Protein AF-A0A4U6U198-F1 (afdb_monomer_lite)

Structure (mmCIF, N/CA/C/O backbone):
data_AF-A0A4U6U198-F1
#
_entry.id   AF-A0A4U6U198-F1
#
loop_
_atom_site.group_PDB
_atom_site.id
_atom_site.type_symbol
_atom_site.label_atom_id
_atom_site.label_alt_id
_atom_site.label_comp_id
_atom_site.label_asym_id
_atom_site.label_entity_id
_atom_site.label_seq_id
_atom_site.pdbx_PDB_ins_code
_atom_site.Cartn_x
_atom_site.Cartn_y
_atom_site.Cartn_z
_atom_site.occupancy
_atom_site.B_iso_or_equiv
_atom_site.auth_seq_id
_atom_site.auth_comp_id
_atom_site.auth_asym_id
_atom_site.auth_atom_id
_atom_site.pdbx_PDB_model_num
ATOM 1 N N . MET A 1 1 ? 104.646 8.528 -153.608 1.00 51.66 1 MET A N 1
ATOM 2 C CA . MET A 1 1 ? 104.753 7.917 -152.261 1.00 51.66 1 MET A CA 1
ATOM 3 C C . MET A 1 1 ? 104.538 8.968 -151.154 1.00 51.66 1 MET A C 1
ATOM 5 O O . MET A 1 1 ? 105.467 9.268 -150.425 1.00 51.66 1 MET A O 1
ATOM 9 N N . GLN A 1 2 ? 103.332 9.545 -151.021 1.00 53.06 2 GLN A N 1
ATOM 10 C CA . GLN A 1 2 ? 102.975 10.465 -149.909 1.00 53.06 2 GLN A CA 1
ATOM 11 C C . GLN A 1 2 ? 101.541 10.261 -149.358 1.00 53.06 2 GLN A C 1
ATOM 13 O O . GLN A 1 2 ? 101.191 10.842 -148.340 1.00 53.06 2 GLN A O 1
ATOM 18 N N . VAL A 1 3 ? 100.723 9.382 -149.956 1.00 56.81 3 VAL A N 1
ATOM 19 C CA . VAL A 1 3 ? 99.314 9.159 -149.553 1.00 56.81 3 VAL A CA 1
ATOM 20 C C . VAL A 1 3 ? 99.163 8.095 -148.447 1.00 56.81 3 VAL A C 1
ATOM 22 O O . VAL A 1 3 ? 98.185 8.101 -147.709 1.00 56.81 3 VAL A O 1
ATOM 25 N N . ALA A 1 4 ? 100.163 7.229 -148.241 1.00 57.31 4 ALA A N 1
ATOM 26 C CA . ALA A 1 4 ? 100.104 6.169 -147.225 1.00 57.31 4 ALA A CA 1
ATOM 27 C C . ALA A 1 4 ? 100.279 6.675 -145.775 1.00 57.31 4 ALA A C 1
ATOM 29 O O . ALA A 1 4 ? 99.734 6.079 -144.851 1.00 57.31 4 ALA A O 1
ATOM 30 N N . ALA A 1 5 ? 100.979 7.797 -145.564 1.00 56.84 5 ALA A N 1
ATOM 31 C CA . ALA A 1 5 ? 101.217 8.347 -144.225 1.00 56.84 5 ALA A CA 1
ATOM 32 C C . ALA A 1 5 ? 99.981 9.057 -143.633 1.00 56.84 5 ALA A C 1
ATOM 34 O O . ALA A 1 5 ? 99.776 9.030 -142.423 1.00 56.84 5 ALA A O 1
ATOM 35 N N . ALA A 1 6 ? 99.117 9.640 -144.473 1.00 58.25 6 ALA A N 1
ATOM 36 C CA . ALA A 1 6 ? 97.912 10.338 -144.019 1.00 58.25 6 ALA A CA 1
ATOM 37 C C . ALA A 1 6 ? 96.810 9.373 -143.534 1.00 58.25 6 ALA A C 1
ATOM 39 O O . ALA A 1 6 ? 96.114 9.664 -142.563 1.00 58.25 6 ALA A O 1
ATOM 40 N N . GLN A 1 7 ? 96.692 8.187 -144.144 1.00 59.25 7 GLN A N 1
ATOM 41 C CA . GLN A 1 7 ? 95.665 7.207 -143.769 1.00 59.25 7 GLN A CA 1
ATOM 42 C C . GLN A 1 7 ? 95.937 6.552 -142.404 1.00 59.25 7 GLN A C 1
ATOM 44 O O . GLN A 1 7 ? 95.007 6.201 -141.678 1.00 59.25 7 GLN A O 1
ATOM 49 N N . GLN A 1 8 ? 97.210 6.425 -142.022 1.00 62.81 8 GLN A N 1
ATOM 50 C CA . GLN A 1 8 ? 97.597 5.860 -140.729 1.00 62.81 8 GLN A CA 1
ATOM 51 C C . GLN A 1 8 ? 97.275 6.811 -139.564 1.00 62.81 8 GLN A C 1
ATOM 53 O O . GLN A 1 8 ? 96.875 6.348 -138.499 1.00 62.81 8 GLN A O 1
ATOM 58 N N . VAL A 1 9 ? 97.354 8.130 -139.783 1.00 65.56 9 VAL A N 1
ATOM 59 C CA . VAL A 1 9 ? 96.988 9.151 -138.783 1.00 65.56 9 VAL A CA 1
ATOM 60 C C . VAL A 1 9 ? 95.472 9.206 -138.561 1.00 65.56 9 VAL A C 1
ATOM 62 O O . VAL A 1 9 ? 95.031 9.335 -137.421 1.00 65.56 9 VAL A O 1
ATOM 65 N N . ILE A 1 10 ? 94.669 9.034 -139.617 1.00 64.12 10 ILE A N 1
ATOM 66 C CA . ILE A 1 10 ? 93.198 8.993 -139.513 1.00 64.12 10 ILE A CA 1
ATOM 67 C C . ILE A 1 10 ? 92.739 7.776 -138.696 1.00 64.12 10 ILE A C 1
ATOM 69 O O . ILE A 1 10 ? 91.896 7.912 -137.810 1.00 64.12 10 ILE A O 1
ATOM 73 N N . ASN A 1 11 ? 93.342 6.606 -138.924 1.00 69.12 11 ASN A N 1
ATOM 74 C CA . ASN A 1 11 ? 93.009 5.398 -138.163 1.00 69.12 11 ASN A CA 1
ATOM 75 C C . ASN A 1 11 ? 93.432 5.495 -136.684 1.00 69.12 11 ASN A C 1
ATOM 77 O O . ASN A 1 11 ? 92.751 4.948 -135.815 1.00 69.12 11 ASN A O 1
ATOM 81 N N . ASP A 1 12 ? 94.527 6.199 -136.376 1.00 72.00 12 ASP A N 1
ATOM 82 C CA . ASP A 1 12 ? 94.966 6.410 -134.989 1.00 72.00 12 ASP A CA 1
ATOM 83 C C . ASP A 1 12 ? 94.077 7.433 -134.256 1.00 72.00 12 ASP A C 1
ATOM 85 O O . ASP A 1 12 ? 93.757 7.248 -133.081 1.00 72.00 12 ASP A O 1
ATOM 89 N N . LEU A 1 13 ? 93.591 8.462 -134.961 1.00 69.62 13 LEU A N 1
ATOM 90 C CA . LEU A 1 13 ? 92.594 9.409 -134.446 1.00 69.62 13 LEU A CA 1
ATOM 91 C C . LEU A 1 13 ? 91.249 8.733 -134.163 1.00 69.62 13 LEU A C 1
ATOM 93 O O . LEU A 1 13 ? 90.700 8.937 -133.083 1.00 69.62 13 LEU A O 1
ATOM 97 N N . GLN A 1 14 ? 90.763 7.867 -135.058 1.00 71.75 14 GLN A N 1
ATOM 98 C CA . GLN A 1 14 ? 89.515 7.126 -134.831 1.00 71.75 14 GLN A CA 1
ATOM 99 C C . GLN A 1 14 ? 89.612 6.147 -133.654 1.00 71.75 14 GLN A C 1
ATOM 101 O O . GLN A 1 14 ? 88.662 6.029 -132.882 1.00 71.75 14 GLN A O 1
ATOM 106 N N . ARG A 1 15 ? 90.764 5.490 -133.449 1.00 72.25 15 ARG A N 1
ATOM 107 C CA . ARG A 1 15 ? 90.975 4.658 -132.249 1.00 72.25 15 ARG A CA 1
ATOM 108 C C . ARG A 1 15 ? 91.004 5.482 -130.967 1.00 72.25 15 ARG A C 1
ATOM 110 O O . ARG A 1 15 ? 90.455 5.041 -129.962 1.00 72.25 15 ARG A O 1
ATOM 117 N N . ARG A 1 16 ? 91.622 6.667 -130.986 1.00 72.44 16 ARG A N 1
ATOM 118 C CA . ARG A 1 16 ? 91.639 7.571 -129.823 1.00 72.44 16 ARG A CA 1
ATOM 119 C C . ARG A 1 16 ? 90.263 8.162 -129.537 1.00 72.44 16 ARG A C 1
ATOM 121 O O . ARG A 1 16 ? 89.919 8.318 -128.373 1.00 72.44 16 ARG A O 1
ATOM 128 N N . GLU A 1 17 ? 89.465 8.433 -130.564 1.00 72.38 17 GLU A N 1
ATOM 129 C CA . GLU A 1 17 ? 88.086 8.901 -130.419 1.00 72.38 17 GLU A CA 1
ATOM 130 C C . GLU A 1 17 ? 87.167 7.804 -129.860 1.00 72.38 17 GLU A C 1
ATOM 132 O O . GLU A 1 17 ? 86.409 8.068 -128.929 1.00 72.38 17 GLU A O 1
ATOM 137 N N . GLN A 1 18 ? 87.285 6.559 -130.338 1.00 73.56 18 GLN A N 1
ATOM 138 C CA . GLN A 1 18 ? 86.554 5.426 -129.756 1.00 73.56 18 GLN A CA 1
ATOM 139 C C . GLN A 1 18 ? 86.981 5.141 -128.311 1.00 73.56 18 GLN A C 1
ATOM 141 O O . GLN A 1 18 ? 86.116 4.959 -127.457 1.00 73.56 18 GLN A O 1
ATOM 146 N N . ALA A 1 19 ? 88.283 5.183 -128.006 1.00 75.56 19 ALA A N 1
ATOM 147 C CA . ALA A 1 19 ? 88.775 5.040 -126.635 1.00 75.56 19 ALA A CA 1
ATOM 148 C C . ALA A 1 19 ? 88.262 6.170 -125.721 1.00 75.56 19 ALA A C 1
ATOM 150 O O . ALA A 1 19 ? 87.814 5.907 -124.609 1.00 75.56 19 ALA A O 1
ATOM 151 N N . ALA A 1 20 ? 88.236 7.415 -126.210 1.00 74.25 20 ALA A N 1
ATOM 152 C CA . ALA A 1 20 ? 87.687 8.551 -125.472 1.00 74.25 20 ALA A CA 1
ATOM 153 C C . ALA A 1 20 ? 86.164 8.446 -125.268 1.00 74.25 20 ALA A C 1
ATOM 155 O O . ALA A 1 20 ? 85.665 8.814 -124.205 1.00 74.25 20 ALA A O 1
ATOM 156 N N . GLN A 1 21 ? 85.415 7.918 -126.242 1.00 72.31 21 GLN A N 1
ATOM 157 C CA . GLN A 1 21 ? 83.973 7.684 -126.105 1.00 72.31 21 GLN A CA 1
ATOM 158 C C . GLN A 1 21 ? 83.654 6.535 -125.140 1.00 72.31 21 GLN A C 1
ATOM 160 O O . GLN A 1 21 ? 82.693 6.630 -124.373 1.00 72.31 21 GLN A O 1
ATOM 165 N N . GLU A 1 22 ? 84.444 5.462 -125.135 1.00 73.81 22 GLU A N 1
ATOM 166 C CA . GLU A 1 22 ? 84.287 4.376 -124.163 1.00 73.81 22 GLU A CA 1
ATOM 167 C C . GLU A 1 22 ? 84.663 4.819 -122.748 1.00 73.81 22 GLU A C 1
ATOM 169 O O . GLU A 1 22 ? 83.932 4.499 -121.808 1.00 73.81 22 GLU A O 1
ATOM 174 N N . ASP A 1 23 ? 85.718 5.621 -122.588 1.00 73.44 23 ASP A N 1
ATOM 175 C CA . ASP A 1 23 ? 86.075 6.219 -121.301 1.00 73.44 23 ASP A CA 1
ATOM 176 C C . ASP A 1 23 ? 85.028 7.232 -120.828 1.00 73.44 23 ASP A C 1
ATOM 178 O O . ASP A 1 23 ? 84.705 7.250 -119.639 1.00 73.44 23 ASP A O 1
ATOM 182 N N . ALA A 1 24 ? 84.410 7.997 -121.735 1.00 74.69 24 ALA A N 1
ATOM 183 C CA . ALA A 1 24 ? 83.278 8.863 -121.410 1.00 74.69 24 ALA A CA 1
ATOM 184 C C . ALA A 1 24 ? 82.059 8.053 -120.938 1.00 74.69 24 ALA A C 1
ATOM 186 O O . ALA A 1 24 ? 81.484 8.375 -119.900 1.00 74.69 24 ALA A O 1
ATOM 187 N N . ARG A 1 25 ? 81.715 6.943 -121.609 1.00 75.62 25 ARG A N 1
ATOM 188 C CA . ARG A 1 25 ? 80.631 6.041 -121.167 1.00 75.62 25 ARG A CA 1
ATOM 189 C C . ARG A 1 25 ? 80.954 5.347 -119.842 1.00 75.62 25 ARG A C 1
ATOM 191 O O . ARG A 1 25 ? 80.072 5.188 -118.999 1.00 75.62 25 ARG A O 1
ATOM 198 N N . ARG A 1 26 ? 82.216 4.962 -119.613 1.00 75.06 26 ARG A N 1
ATOM 199 C CA . ARG A 1 26 ? 82.678 4.407 -118.327 1.00 75.06 26 ARG A CA 1
ATOM 200 C C . ARG A 1 26 ? 82.634 5.446 -117.213 1.00 75.06 26 ARG A C 1
ATOM 202 O O . ARG A 1 26 ? 82.254 5.105 -116.093 1.00 75.06 26 ARG A O 1
ATOM 209 N N . ALA A 1 27 ? 83.022 6.685 -117.498 1.00 72.69 27 ALA A N 1
ATOM 210 C CA . ALA A 1 27 ? 82.955 7.795 -116.558 1.00 72.69 27 ALA A CA 1
ATOM 211 C C . ALA A 1 27 ? 81.500 8.162 -116.239 1.00 72.69 27 ALA A C 1
ATOM 213 O O . ALA A 1 27 ? 81.173 8.361 -115.074 1.00 72.69 27 ALA A O 1
ATOM 214 N N . GLU A 1 28 ? 80.608 8.149 -117.228 1.00 70.75 28 GLU A N 1
ATOM 215 C CA . GLU A 1 28 ? 79.178 8.403 -117.051 1.00 70.75 28 GLU A CA 1
ATOM 216 C C . GLU A 1 28 ? 78.490 7.289 -116.249 1.00 70.75 28 GLU A C 1
ATOM 218 O O . GLU A 1 28 ? 77.745 7.577 -115.315 1.00 70.75 28 GLU A O 1
ATOM 223 N N . ALA A 1 29 ? 78.804 6.015 -116.509 1.00 74.81 29 ALA A N 1
ATOM 224 C CA . ALA A 1 29 ? 78.309 4.898 -115.702 1.00 74.81 29 ALA A CA 1
ATOM 225 C C . ALA A 1 29 ? 78.811 4.973 -114.248 1.00 74.81 29 ALA A C 1
ATOM 227 O O . ALA A 1 29 ? 78.041 4.753 -113.311 1.00 74.81 29 ALA A O 1
ATOM 228 N N . LYS A 1 30 ? 80.082 5.349 -114.036 1.00 72.06 30 LYS A N 1
ATOM 229 C CA . LYS A 1 30 ? 80.629 5.598 -112.692 1.00 72.06 30 LYS A CA 1
ATOM 230 C C . LYS A 1 30 ? 79.948 6.788 -112.019 1.00 72.06 30 LYS A C 1
ATOM 232 O O . LYS A 1 30 ? 79.613 6.683 -110.844 1.00 72.06 30 LYS A O 1
ATOM 237 N N . LEU A 1 31 ? 79.683 7.875 -112.743 1.00 70.44 31 LEU A N 1
ATOM 238 C CA . LEU A 1 31 ? 78.951 9.033 -112.226 1.00 70.44 31 LEU A CA 1
ATOM 239 C C . LEU A 1 31 ? 77.492 8.696 -111.913 1.00 70.44 31 LEU A C 1
ATOM 241 O O . LEU A 1 31 ? 76.991 9.157 -110.896 1.00 70.44 31 LEU A O 1
ATOM 245 N N . GLN A 1 32 ? 76.823 7.844 -112.691 1.00 71.50 32 GLN A N 1
ATOM 246 C CA . GLN A 1 32 ? 75.476 7.370 -112.360 1.00 71.50 32 GLN A CA 1
ATOM 247 C C . GLN A 1 32 ? 75.465 6.484 -111.109 1.00 71.50 32 GLN A C 1
ATOM 249 O O . GLN A 1 32 ? 74.558 6.610 -110.289 1.00 71.50 32 GLN A O 1
ATOM 254 N N . VAL A 1 33 ? 76.468 5.624 -110.912 1.00 74.12 33 VAL A N 1
ATOM 255 C CA . VAL A 1 33 ? 76.612 4.835 -109.674 1.00 74.12 33 VAL A CA 1
ATOM 256 C C . VAL A 1 33 ? 76.914 5.748 -108.479 1.00 74.12 33 VAL A C 1
ATOM 258 O O . VAL A 1 33 ? 76.274 5.626 -107.433 1.00 74.12 33 VAL A O 1
ATOM 261 N N . VAL A 1 34 ? 77.817 6.719 -108.647 1.00 72.50 34 VAL A N 1
ATOM 262 C CA . VAL A 1 34 ? 78.156 7.719 -107.621 1.00 72.50 34 VAL A CA 1
ATOM 263 C C . VAL A 1 34 ? 76.990 8.670 -107.342 1.00 72.50 34 VAL A C 1
ATOM 265 O O . VAL A 1 34 ? 76.862 9.113 -106.212 1.00 72.50 34 VAL A O 1
ATOM 268 N N . ALA A 1 35 ? 76.104 8.942 -108.304 1.00 70.75 35 ALA A N 1
ATOM 269 C CA . ALA A 1 35 ? 74.910 9.773 -108.124 1.00 70.75 35 ALA A CA 1
ATOM 270 C C . ALA A 1 35 ? 73.713 9.007 -107.531 1.00 70.75 35 ALA A C 1
ATOM 272 O O . ALA A 1 35 ? 72.862 9.612 -106.878 1.00 70.75 35 ALA A O 1
ATOM 273 N N . LYS A 1 36 ? 73.635 7.683 -107.722 1.00 71.88 36 LYS A N 1
ATOM 274 C CA . LYS A 1 36 ? 72.608 6.829 -107.097 1.00 71.88 36 LYS A CA 1
ATOM 275 C C . LYS A 1 36 ? 72.887 6.562 -105.617 1.00 71.88 36 LYS A C 1
ATOM 277 O O . LYS A 1 36 ? 71.943 6.508 -104.837 1.00 71.88 36 LYS A O 1
ATOM 282 N N . ARG A 1 37 ? 74.159 6.477 -105.220 1.00 70.56 37 ARG A N 1
ATOM 283 C CA . ARG A 1 37 ? 74.570 6.277 -103.821 1.00 70.56 37 ARG A CA 1
ATOM 284 C C . ARG A 1 37 ? 74.032 7.345 -102.845 1.00 70.56 37 ARG A C 1
ATOM 286 O O . ARG A 1 37 ? 73.321 6.959 -101.931 1.00 70.56 37 ARG A O 1
ATOM 293 N N . PRO A 1 38 ? 74.198 8.665 -103.070 1.00 75.25 38 PRO A N 1
ATOM 294 C CA . PRO A 1 38 ? 73.658 9.689 -102.177 1.00 75.25 38 PRO A CA 1
ATOM 295 C C . PRO A 1 38 ? 72.126 9.777 -102.204 1.00 75.25 38 PRO A C 1
ATOM 297 O O . PRO A 1 38 ? 71.546 10.333 -101.277 1.00 75.25 38 PRO A O 1
ATOM 300 N N . ARG A 1 39 ? 71.453 9.255 -103.244 1.00 72.94 39 ARG A N 1
ATOM 301 C CA . ARG A 1 39 ? 69.985 9.123 -103.246 1.00 72.94 39 ARG A CA 1
ATOM 302 C C . ARG A 1 39 ? 69.534 7.978 -102.340 1.00 72.94 39 ARG A C 1
ATOM 304 O O . ARG A 1 39 ? 68.679 8.217 -101.500 1.00 72.94 39 ARG A O 1
ATOM 311 N N . SER A 1 40 ? 70.163 6.807 -102.456 1.00 77.62 40 SER A N 1
ATOM 312 C CA . SER A 1 40 ? 69.914 5.661 -101.567 1.00 77.62 40 SER A CA 1
ATOM 313 C C . SER A 1 40 ? 70.231 6.008 -100.113 1.00 77.62 40 SER A C 1
ATOM 315 O O . SER A 1 40 ? 69.391 5.815 -99.245 1.00 77.62 40 SER A O 1
ATOM 317 N N . ASP A 1 41 ? 71.389 6.626 -99.855 1.00 80.12 41 ASP A N 1
ATOM 318 C CA . ASP A 1 41 ? 71.782 7.043 -98.505 1.00 80.12 41 ASP A CA 1
ATOM 319 C C . ASP A 1 41 ? 70.779 8.069 -97.940 1.00 80.12 41 ASP A C 1
ATOM 321 O O . ASP A 1 41 ? 70.396 7.994 -96.778 1.00 80.12 41 ASP A O 1
ATOM 325 N N . ARG A 1 42 ? 70.291 9.019 -98.757 1.00 81.94 42 ARG A N 1
ATOM 326 C CA . ARG A 1 42 ? 69.273 9.999 -98.336 1.00 81.94 42 ARG A CA 1
ATOM 327 C C . ARG A 1 42 ? 67.927 9.349 -98.018 1.00 81.94 42 ARG A C 1
ATOM 329 O O . ARG A 1 42 ? 67.294 9.775 -97.056 1.00 81.94 42 ARG A O 1
ATOM 336 N N . GLU A 1 43 ? 67.493 8.368 -98.803 1.00 82.88 43 GLU A N 1
ATOM 337 C CA . GLU A 1 43 ? 66.272 7.595 -98.542 1.00 82.88 43 GLU A CA 1
ATOM 338 C C . GLU A 1 43 ? 66.415 6.751 -97.267 1.00 82.88 43 GLU A C 1
ATOM 340 O O . GLU A 1 43 ? 65.510 6.753 -96.436 1.00 82.88 43 GLU A O 1
ATOM 345 N N . GLU A 1 44 ? 67.574 6.128 -97.038 1.00 81.88 44 GLU A N 1
ATOM 346 C CA . GLU A 1 44 ? 67.878 5.402 -95.797 1.00 81.88 44 GLU A CA 1
ATOM 347 C C . GLU A 1 44 ? 67.915 6.333 -94.576 1.00 81.88 44 GLU A C 1
ATOM 349 O O . GLU A 1 44 ? 67.327 6.013 -93.542 1.00 81.88 44 GLU A O 1
ATOM 354 N N . PHE A 1 45 ? 68.529 7.517 -94.686 1.00 82.19 45 PHE A N 1
ATOM 355 C CA . PHE A 1 45 ? 68.510 8.526 -93.622 1.00 82.19 45 PHE A CA 1
ATOM 356 C C . PHE A 1 45 ? 67.104 9.080 -93.371 1.00 82.19 45 PHE A C 1
ATOM 358 O O . PHE A 1 45 ? 66.760 9.347 -92.220 1.00 82.19 45 PHE A O 1
ATOM 365 N N . GLN A 1 46 ? 66.284 9.252 -94.412 1.00 84.62 46 GLN A N 1
ATOM 366 C CA . GLN A 1 46 ? 64.888 9.672 -94.267 1.00 84.62 46 GLN A CA 1
ATOM 367 C C . GLN A 1 46 ? 64.050 8.587 -93.591 1.00 84.62 46 GLN A C 1
ATOM 369 O O . GLN A 1 46 ? 63.377 8.892 -92.611 1.00 84.62 46 GLN A O 1
ATOM 374 N N . ALA A 1 47 ? 64.167 7.328 -94.015 1.00 84.75 47 ALA A N 1
ATOM 375 C CA . ALA A 1 47 ? 63.501 6.199 -93.371 1.00 84.75 47 ALA A CA 1
ATOM 376 C C . ALA A 1 47 ? 63.954 6.026 -91.909 1.00 84.75 47 ALA A C 1
ATOM 378 O O . ALA A 1 47 ? 63.132 5.793 -91.023 1.00 84.75 47 ALA A O 1
ATOM 379 N N . ALA A 1 48 ? 65.248 6.206 -91.622 1.00 85.50 48 ALA A N 1
ATOM 380 C CA . ALA A 1 48 ? 65.777 6.182 -90.260 1.00 85.50 48 ALA A CA 1
ATOM 381 C C . ALA A 1 48 ? 65.266 7.362 -89.414 1.00 85.50 48 ALA A C 1
ATOM 383 O O . ALA A 1 48 ? 64.949 7.178 -88.240 1.00 85.50 48 ALA A O 1
ATOM 384 N N . ALA A 1 49 ? 65.146 8.560 -89.993 1.00 85.94 49 ALA A N 1
ATOM 385 C CA . ALA A 1 49 ? 64.610 9.735 -89.309 1.00 85.94 49 ALA A CA 1
ATOM 386 C C . ALA A 1 49 ? 63.097 9.628 -89.056 1.00 85.94 49 ALA A C 1
ATOM 388 O O . ALA A 1 49 ? 62.630 10.023 -87.989 1.00 85.94 49 ALA A O 1
ATOM 389 N N . GLU A 1 50 ? 62.330 9.081 -90.001 1.00 88.25 50 GLU A N 1
ATOM 390 C CA . GLU A 1 50 ? 60.899 8.799 -89.838 1.00 88.25 50 GLU A CA 1
ATOM 391 C C . GLU A 1 50 ? 60.664 7.716 -88.786 1.00 88.25 50 GLU A C 1
ATOM 393 O O . GLU A 1 50 ? 59.826 7.900 -87.904 1.00 88.25 50 GLU A O 1
ATOM 398 N N . LYS A 1 51 ? 61.471 6.648 -88.794 1.00 90.69 51 LYS A N 1
ATOM 399 C CA . LYS A 1 51 ? 61.451 5.632 -87.739 1.00 90.69 51 LYS A CA 1
ATOM 400 C C . LYS A 1 51 ? 61.778 6.234 -86.374 1.00 90.69 51 LYS A C 1
ATOM 402 O O . LYS A 1 51 ? 61.046 5.997 -85.425 1.00 90.69 51 LYS A O 1
ATOM 407 N N . ALA A 1 52 ? 62.814 7.068 -86.276 1.00 90.31 52 ALA A N 1
ATOM 408 C CA . ALA A 1 52 ? 63.157 7.734 -85.022 1.00 90.31 52 ALA A CA 1
ATOM 409 C C . ALA A 1 52 ? 62.025 8.647 -84.520 1.00 90.31 52 ALA A C 1
ATOM 411 O O . ALA A 1 52 ? 61.779 8.702 -83.318 1.00 90.31 52 ALA A O 1
ATOM 412 N N . ARG A 1 53 ? 61.305 9.335 -85.419 1.00 90.38 53 ARG A N 1
ATOM 413 C CA . ARG A 1 53 ? 60.117 10.124 -85.053 1.00 90.38 53 ARG A CA 1
ATOM 414 C C . ARG A 1 53 ? 58.995 9.235 -84.525 1.00 90.38 53 ARG A C 1
ATOM 416 O O . ARG A 1 53 ? 58.478 9.516 -83.447 1.00 90.38 53 ARG A O 1
ATOM 423 N N . HIS A 1 54 ? 58.685 8.147 -85.223 1.00 92.50 54 HIS A N 1
ATOM 424 C CA . HIS A 1 54 ? 57.687 7.180 -84.772 1.00 92.50 54 HIS A CA 1
ATOM 425 C C . HIS A 1 54 ? 58.057 6.586 -83.404 1.00 92.50 54 HIS A C 1
ATOM 427 O O . HIS A 1 54 ? 57.240 6.600 -82.490 1.00 92.50 54 HIS A O 1
ATOM 433 N N . ASP A 1 55 ? 59.314 6.176 -83.216 1.00 93.50 55 ASP A N 1
ATOM 434 C CA . ASP A 1 55 ? 59.821 5.660 -81.941 1.00 93.50 55 ASP A CA 1
ATOM 435 C C . ASP A 1 55 ? 59.704 6.722 -80.825 1.00 93.50 55 ASP A C 1
ATOM 437 O O . ASP A 1 55 ? 59.326 6.406 -79.697 1.00 93.50 55 ASP A O 1
ATOM 441 N N . THR A 1 56 ? 59.968 8.006 -81.114 1.00 94.12 56 THR A N 1
ATOM 442 C CA . THR A 1 56 ? 59.781 9.087 -80.124 1.00 94.12 56 THR A CA 1
ATOM 443 C C . THR A 1 56 ? 58.314 9.335 -79.772 1.00 94.12 56 THR A C 1
ATOM 445 O O . THR A 1 56 ? 58.006 9.601 -78.607 1.00 94.12 56 THR A O 1
ATOM 448 N N . GLU A 1 57 ? 57.402 9.221 -80.739 1.00 94.50 57 GLU A N 1
ATOM 449 C CA . GLU A 1 57 ? 55.957 9.341 -80.519 1.00 94.50 57 GLU A CA 1
ATOM 450 C C . GLU A 1 57 ? 55.416 8.149 -79.719 1.00 94.50 57 GLU A C 1
ATOM 452 O O . GLU A 1 57 ? 54.655 8.340 -78.766 1.00 94.50 57 GLU A O 1
ATOM 457 N N . GLU A 1 58 ? 55.866 6.929 -80.024 1.00 93.69 58 GLU A N 1
ATOM 458 C CA . GLU A 1 58 ? 55.540 5.731 -79.248 1.00 93.69 58 GLU A CA 1
ATOM 459 C C . GLU A 1 58 ? 56.060 5.827 -77.814 1.00 93.69 58 GLU A C 1
ATOM 461 O O . GLU A 1 58 ? 55.320 5.526 -76.877 1.00 93.69 58 GLU A O 1
ATOM 466 N N . LEU A 1 59 ? 57.286 6.317 -77.604 1.00 94.69 59 LEU A N 1
ATOM 467 C CA . LEU A 1 59 ? 57.825 6.549 -76.261 1.00 94.69 59 LEU A CA 1
ATOM 468 C C . LEU A 1 59 ? 57.018 7.599 -75.491 1.00 94.69 59 LEU A C 1
ATOM 470 O O . LEU A 1 59 ? 56.756 7.413 -74.300 1.00 94.69 59 LEU A O 1
ATOM 474 N N . ALA A 1 60 ? 56.591 8.682 -76.145 1.00 94.50 60 ALA A N 1
ATOM 475 C CA . ALA A 1 60 ? 55.727 9.683 -75.524 1.00 94.50 60 ALA A CA 1
ATOM 476 C C . ALA A 1 60 ? 54.358 9.091 -75.144 1.00 94.50 60 ALA A C 1
ATOM 478 O O . ALA A 1 60 ? 53.866 9.339 -74.037 1.00 94.50 60 ALA A O 1
ATOM 479 N N . ARG A 1 61 ? 53.774 8.255 -76.015 1.00 95.75 61 ARG A N 1
ATOM 480 C CA . ARG A 1 61 ? 52.512 7.549 -75.754 1.00 95.75 61 ARG A CA 1
ATOM 481 C C . ARG A 1 61 ? 52.643 6.568 -74.590 1.00 95.75 61 ARG A C 1
ATOM 483 O O . ARG A 1 61 ? 51.857 6.643 -73.647 1.00 95.75 61 ARG A O 1
ATOM 490 N N . LEU A 1 62 ? 53.668 5.713 -74.609 1.00 95.62 62 LEU A N 1
ATOM 491 C CA . LEU A 1 62 ? 53.962 4.750 -73.543 1.00 95.62 62 LEU A CA 1
ATOM 492 C C . LEU A 1 62 ? 54.230 5.446 -72.207 1.00 95.62 62 LEU A C 1
ATOM 494 O O . LEU A 1 62 ? 53.775 4.975 -71.166 1.00 95.62 62 LEU A O 1
ATOM 498 N N . LYS A 1 63 ? 54.917 6.594 -72.215 1.00 96.44 63 LYS A N 1
ATOM 499 C CA . LYS A 1 63 ? 55.123 7.402 -71.008 1.00 96.44 63 LYS A CA 1
ATOM 500 C C . LYS A 1 63 ? 53.798 7.929 -70.449 1.00 96.44 63 LYS A C 1
ATOM 502 O O . LYS A 1 63 ? 53.573 7.830 -69.244 1.00 96.44 63 LYS A O 1
ATOM 507 N N . GLY A 1 64 ? 52.905 8.426 -71.308 1.00 96.75 64 GLY A N 1
ATOM 508 C CA . GLY A 1 64 ? 51.560 8.851 -70.906 1.00 96.75 64 GLY A CA 1
ATOM 509 C C . GLY A 1 64 ? 50.716 7.704 -70.333 1.00 96.75 64 GLY A C 1
ATOM 510 O O . GLY A 1 64 ? 50.083 7.862 -69.287 1.00 96.75 64 GLY A O 1
ATOM 511 N N . GLU A 1 65 ? 50.753 6.528 -70.968 1.00 96.94 65 GLU A N 1
ATOM 512 C CA . GLU A 1 65 ? 50.098 5.307 -70.478 1.00 96.94 65 GLU A CA 1
ATOM 513 C C . GLU A 1 65 ? 50.670 4.867 -69.119 1.00 96.94 65 GLU A C 1
ATOM 515 O O . GLU A 1 65 ? 49.908 4.572 -68.195 1.00 96.94 65 GLU A O 1
ATOM 520 N N . HIS A 1 66 ? 51.996 4.899 -68.951 1.00 96.75 66 HIS A N 1
ATOM 521 C CA . HIS A 1 66 ? 52.662 4.586 -67.686 1.00 96.75 66 HIS A CA 1
ATOM 522 C C . HIS A 1 66 ? 52.243 5.548 -66.564 1.00 96.75 66 HIS A C 1
ATOM 524 O O . HIS A 1 66 ? 51.899 5.104 -65.467 1.00 96.75 66 HIS A O 1
ATOM 530 N N . GLU A 1 67 ? 52.202 6.859 -66.822 1.00 97.56 67 GLU A N 1
ATOM 531 C CA . GLU A 1 67 ? 51.726 7.852 -65.848 1.00 97.56 67 GLU A CA 1
ATOM 532 C C . GLU A 1 67 ? 50.244 7.641 -65.480 1.00 97.56 67 GLU A C 1
ATOM 534 O O . GLU A 1 67 ? 49.862 7.753 -64.307 1.00 97.56 67 GLU A O 1
ATOM 539 N N . ALA A 1 68 ? 49.392 7.295 -66.451 1.00 96.94 68 ALA A N 1
ATOM 540 C CA . ALA A 1 68 ? 47.980 6.987 -66.212 1.00 96.94 68 ALA A CA 1
ATOM 541 C C . ALA A 1 68 ? 47.793 5.701 -65.383 1.00 96.94 68 ALA A C 1
ATOM 543 O O . ALA A 1 68 ? 46.967 5.659 -64.456 1.00 96.94 68 ALA A O 1
ATOM 544 N N . LEU A 1 69 ? 48.586 4.665 -65.669 1.00 97.50 69 LEU A N 1
ATOM 545 C CA . LEU A 1 69 ? 48.628 3.431 -64.888 1.00 97.50 69 LEU A CA 1
ATOM 546 C C . LEU A 1 69 ? 49.119 3.700 -63.465 1.00 97.50 69 LEU A C 1
ATOM 548 O O . LEU A 1 69 ? 48.479 3.245 -62.516 1.00 97.50 69 LEU A O 1
ATOM 552 N N . GLN A 1 70 ? 50.169 4.505 -63.290 1.00 97.31 70 GLN A N 1
ATOM 553 C CA . GLN A 1 70 ? 50.682 4.882 -61.973 1.00 97.31 70 GLN A CA 1
ATOM 554 C C . GLN A 1 70 ? 49.607 5.583 -61.129 1.00 97.31 70 GLN A C 1
ATOM 556 O O . GLN A 1 70 ? 49.349 5.170 -59.995 1.00 97.31 70 GLN A O 1
ATOM 561 N N . LYS A 1 71 ? 48.893 6.565 -61.698 1.00 98.00 71 LYS A N 1
ATOM 562 C CA . LYS A 1 71 ? 47.760 7.232 -61.023 1.00 98.00 71 LYS A CA 1
ATOM 563 C C . LYS A 1 71 ? 46.660 6.241 -60.635 1.00 98.00 71 LYS A C 1
ATOM 565 O O . LYS A 1 71 ? 46.079 6.333 -59.549 1.00 98.00 71 LYS A O 1
ATOM 570 N N . THR A 1 72 ? 46.374 5.269 -61.499 1.00 97.44 72 THR A N 1
ATOM 571 C CA . THR A 1 72 ? 45.373 4.232 -61.223 1.00 97.44 72 THR A CA 1
ATOM 572 C C . THR A 1 72 ? 45.813 3.304 -60.092 1.00 97.44 72 THR A C 1
ATOM 574 O O . THR A 1 72 ? 45.016 3.034 -59.191 1.00 97.44 72 THR A O 1
ATOM 577 N N . VAL A 1 73 ? 47.076 2.874 -60.081 1.00 97.69 73 VAL A N 1
ATOM 578 C CA . VAL A 1 73 ? 47.660 2.050 -59.014 1.00 97.69 73 VAL A CA 1
ATOM 579 C C . VAL A 1 73 ? 47.640 2.792 -57.678 1.00 97.69 73 VAL A C 1
ATOM 581 O O . VAL A 1 73 ? 47.224 2.218 -56.672 1.00 97.69 73 VAL A O 1
ATOM 584 N N . GLU A 1 74 ? 48.007 4.074 -57.645 1.00 97.75 74 GLU A N 1
ATOM 585 C CA . GLU A 1 74 ? 47.938 4.890 -56.426 1.00 97.75 74 GLU A CA 1
ATOM 586 C C . GLU A 1 74 ? 46.504 5.035 -55.908 1.00 97.75 74 GLU A C 1
ATOM 588 O O . GLU A 1 74 ? 46.254 4.886 -54.708 1.00 97.75 74 GLU A O 1
ATOM 593 N N . ARG A 1 75 ? 45.532 5.242 -56.804 1.00 97.88 75 ARG A N 1
ATOM 594 C CA . ARG A 1 75 ? 44.108 5.264 -56.445 1.00 97.88 75 ARG A CA 1
ATOM 595 C C . ARG A 1 75 ? 43.658 3.929 -55.850 1.00 97.88 75 ARG A C 1
ATOM 597 O O . ARG A 1 75 ? 42.939 3.932 -54.852 1.00 97.88 75 ARG A O 1
ATOM 604 N N . ILE A 1 76 ? 44.076 2.800 -56.429 1.00 97.75 76 ILE A N 1
ATOM 605 C CA . ILE A 1 76 ? 43.782 1.459 -55.895 1.00 97.75 76 ILE A CA 1
ATOM 606 C C . ILE A 1 76 ? 44.434 1.290 -54.517 1.00 97.75 76 ILE A C 1
ATOM 608 O O . ILE A 1 76 ? 43.759 0.843 -53.593 1.00 97.75 76 ILE A O 1
ATOM 612 N N . ARG A 1 77 ? 45.695 1.704 -54.333 1.00 97.50 77 ARG A N 1
ATOM 613 C CA . ARG A 1 77 ? 46.388 1.642 -53.033 1.00 97.50 77 ARG A CA 1
ATOM 614 C C . ARG A 1 77 ? 45.648 2.432 -51.954 1.00 97.50 77 ARG A C 1
ATOM 616 O O . ARG A 1 77 ? 45.375 1.870 -50.898 1.00 97.50 77 ARG A O 1
ATOM 623 N N . ARG A 1 78 ? 45.244 3.676 -52.237 1.00 97.44 78 ARG A N 1
ATOM 624 C CA . ARG A 1 78 ? 44.467 4.508 -51.295 1.00 97.44 78 ARG A CA 1
ATOM 625 C C . ARG A 1 78 ? 43.105 3.896 -50.978 1.00 97.44 78 ARG A C 1
ATOM 627 O O . ARG A 1 78 ? 42.731 3.820 -49.813 1.00 97.44 78 ARG A O 1
ATOM 634 N N . LYS A 1 79 ? 42.379 3.414 -51.995 1.00 97.94 79 LYS A N 1
ATOM 635 C CA . LYS A 1 79 ? 41.090 2.728 -51.799 1.00 97.94 79 LYS A CA 1
ATOM 636 C C . LYS A 1 79 ? 41.244 1.480 -50.935 1.00 97.94 79 LYS A C 1
ATOM 638 O O . LYS A 1 79 ? 40.450 1.278 -50.025 1.00 97.94 79 LYS A O 1
ATOM 643 N N . ARG A 1 80 ? 42.277 0.672 -51.191 1.00 97.69 80 ARG A N 1
ATOM 644 C CA . ARG A 1 80 ? 42.576 -0.523 -50.401 1.00 97.69 80 ARG A CA 1
ATOM 645 C C . ARG A 1 80 ? 42.902 -0.139 -48.962 1.00 97.69 80 ARG A C 1
ATOM 647 O O . ARG A 1 80 ? 42.294 -0.700 -48.065 1.00 97.69 80 ARG A O 1
ATOM 654 N N . GLN A 1 81 ? 43.791 0.829 -48.738 1.00 97.19 81 GLN A N 1
ATOM 655 C CA . GLN A 1 81 ? 44.136 1.308 -47.396 1.00 97.19 81 GLN A CA 1
ATOM 656 C C . GLN A 1 81 ? 42.906 1.805 -46.629 1.00 97.19 81 GLN A C 1
ATOM 658 O O . GLN A 1 81 ? 42.716 1.408 -45.484 1.00 97.19 81 GLN A O 1
ATOM 663 N N . LYS A 1 82 ? 42.040 2.595 -47.278 1.00 97.56 82 LYS A N 1
ATOM 664 C CA . LYS A 1 82 ? 40.777 3.041 -46.684 1.00 97.56 82 LYS A CA 1
ATOM 665 C C . LYS A 1 82 ? 39.873 1.859 -46.319 1.00 97.56 82 LYS A C 1
ATOM 667 O O . LYS A 1 82 ? 39.391 1.802 -45.201 1.00 97.56 82 LYS A O 1
ATOM 672 N N . ALA A 1 83 ? 39.719 0.875 -47.206 1.00 97.19 83 ALA A N 1
ATOM 673 C CA . ALA A 1 83 ? 38.923 -0.319 -46.919 1.00 97.19 83 ALA A CA 1
ATOM 674 C C . ALA A 1 83 ? 39.482 -1.150 -45.745 1.00 97.19 83 ALA A C 1
ATOM 676 O O . ALA A 1 83 ? 38.706 -1.716 -44.980 1.00 97.19 83 ALA A O 1
ATOM 677 N N . TRP A 1 84 ? 40.810 -1.217 -45.574 1.00 97.25 84 TRP A N 1
ATOM 678 C CA . TRP A 1 84 ? 41.412 -1.842 -44.388 1.00 97.25 84 TRP A CA 1
ATOM 679 C C . TRP A 1 84 ? 41.083 -1.060 -43.114 1.00 97.25 84 TRP A C 1
ATOM 681 O O . TRP A 1 84 ? 40.650 -1.671 -42.143 1.00 97.25 84 TRP A O 1
ATOM 691 N N . GLN A 1 85 ? 41.214 0.270 -43.139 1.00 96.94 85 GLN A N 1
ATOM 692 C CA . GLN A 1 85 ? 40.863 1.132 -42.004 1.00 96.94 85 GLN A CA 1
ATOM 693 C C . GLN A 1 85 ? 39.383 1.016 -41.628 1.00 96.94 85 GLN A C 1
ATOM 695 O O . GLN A 1 85 ? 39.069 0.833 -40.456 1.00 96.94 85 GLN A O 1
ATOM 700 N N . ASP A 1 86 ? 38.484 1.064 -42.614 1.00 96.94 86 ASP A N 1
ATOM 701 C CA . ASP A 1 86 ? 37.040 0.941 -42.399 1.00 96.94 86 ASP A CA 1
ATOM 702 C C . ASP A 1 86 ? 36.697 -0.423 -41.780 1.00 96.94 86 ASP A C 1
ATOM 704 O O . ASP A 1 86 ? 35.929 -0.496 -40.822 1.00 96.94 86 ASP A O 1
ATOM 708 N N . ARG A 1 87 ? 37.321 -1.504 -42.266 1.00 97.44 87 ARG A N 1
ATOM 709 C CA . ARG A 1 87 ? 37.112 -2.855 -41.730 1.00 97.44 87 ARG A CA 1
ATOM 710 C C . ARG A 1 87 ? 37.635 -2.999 -40.302 1.00 97.44 87 ARG A C 1
ATOM 712 O O . ARG A 1 87 ? 37.007 -3.675 -39.493 1.00 97.44 87 ARG A O 1
ATOM 719 N N . ASP A 1 88 ? 38.783 -2.410 -39.989 1.00 97.12 88 ASP A N 1
ATOM 720 C CA . ASP A 1 88 ? 39.339 -2.479 -38.639 1.00 97.12 88 ASP A CA 1
ATOM 721 C C . ASP A 1 88 ? 38.515 -1.611 -37.663 1.00 97.12 88 ASP A C 1
ATOM 723 O O . ASP A 1 88 ? 38.220 -2.059 -36.558 1.00 97.12 88 ASP A O 1
ATOM 727 N N . ALA A 1 89 ? 38.010 -0.450 -38.098 1.00 96.19 89 ALA A N 1
ATOM 728 C CA . ALA A 1 89 ? 37.054 0.350 -37.325 1.00 96.19 89 ALA A CA 1
ATOM 729 C C . ALA A 1 89 ? 35.716 -0.381 -37.104 1.00 96.19 89 ALA A C 1
ATOM 731 O O . ALA A 1 89 ? 35.135 -0.310 -36.022 1.00 96.19 89 ALA A O 1
ATOM 732 N N . GLU A 1 90 ? 35.223 -1.110 -38.108 1.00 97.31 90 GLU A N 1
ATOM 733 C CA . GLU A 1 90 ? 34.016 -1.929 -37.978 1.00 97.31 90 GLU A CA 1
ATOM 734 C C . GLU A 1 90 ? 34.211 -3.075 -36.975 1.00 97.31 90 GLU A C 1
ATOM 736 O O . GLU A 1 90 ? 33.299 -3.364 -36.202 1.00 97.31 90 GLU A O 1
ATOM 741 N N . LYS A 1 91 ? 35.392 -3.707 -36.944 1.00 96.50 91 LYS A N 1
ATOM 742 C CA . LYS A 1 91 ? 35.719 -4.732 -35.939 1.00 96.50 91 LYS A CA 1
ATOM 743 C C . LYS A 1 91 ? 35.681 -4.168 -34.524 1.00 96.50 91 LYS A C 1
ATOM 745 O O . LYS A 1 91 ? 35.003 -4.750 -33.686 1.00 96.50 91 LYS A O 1
ATOM 750 N N . VAL A 1 92 ? 36.319 -3.018 -34.295 1.00 97.50 92 VAL A N 1
ATOM 751 C CA . VAL A 1 92 ? 36.298 -2.344 -32.986 1.00 97.50 92 VAL A CA 1
ATOM 752 C C . VAL A 1 92 ? 34.861 -2.038 -32.562 1.00 97.50 92 VAL A C 1
ATOM 754 O O . VAL A 1 92 ? 34.454 -2.411 -31.468 1.00 97.50 92 VAL A O 1
ATOM 757 N N . ARG A 1 93 ? 34.040 -1.474 -33.459 1.00 97.44 93 ARG A N 1
ATOM 758 C CA . ARG A 1 93 ? 32.618 -1.210 -33.168 1.00 97.44 93 ARG A CA 1
ATOM 759 C C . ARG A 1 93 ? 31.825 -2.476 -32.845 1.00 97.44 93 ARG A C 1
ATOM 761 O O . ARG A 1 93 ? 30.946 -2.437 -31.990 1.00 97.44 93 ARG A O 1
ATOM 768 N N . LYS A 1 94 ? 32.095 -3.591 -33.532 1.00 96.62 94 LYS A N 1
ATOM 769 C CA . LYS A 1 94 ? 31.441 -4.879 -33.248 1.00 96.62 94 LYS A CA 1
ATOM 770 C C . LYS A 1 94 ? 31.850 -5.420 -31.883 1.00 96.62 94 LYS A C 1
ATOM 772 O O . LYS A 1 94 ? 30.983 -5.876 -31.148 1.00 96.62 94 LYS A O 1
ATOM 777 N N . GLU A 1 95 ? 33.130 -5.348 -31.535 1.00 97.12 95 GLU A N 1
ATOM 778 C CA . GLU A 1 95 ? 33.627 -5.759 -30.217 1.00 97.12 95 GLU A CA 1
ATOM 779 C C . GLU A 1 95 ? 33.029 -4.897 -29.095 1.00 97.12 95 GLU A C 1
ATOM 781 O O . GLU A 1 95 ? 32.548 -5.436 -28.098 1.00 97.12 95 GLU A O 1
ATOM 786 N N . GLU A 1 96 ? 32.958 -3.576 -29.286 1.00 97.19 96 GLU A N 1
ATOM 787 C CA . GLU A 1 96 ? 32.295 -2.652 -28.356 1.00 97.19 96 GLU A CA 1
ATOM 788 C C . GLU A 1 96 ? 30.800 -2.963 -28.202 1.00 97.19 96 GLU A C 1
ATOM 790 O O . GLU A 1 96 ? 30.298 -3.011 -27.080 1.00 97.19 96 GLU A O 1
ATOM 795 N N . ALA A 1 97 ? 30.092 -3.234 -29.303 1.00 97.00 97 ALA A N 1
ATOM 796 C CA . ALA A 1 97 ? 28.676 -3.598 -29.267 1.00 97.00 97 ALA A CA 1
ATOM 797 C C . ALA A 1 97 ? 28.435 -4.938 -28.553 1.00 97.00 97 ALA A C 1
ATOM 799 O O . ALA A 1 97 ? 27.474 -5.064 -27.795 1.00 97.00 97 ALA A O 1
ATOM 800 N N . VAL A 1 98 ? 29.311 -5.928 -28.756 1.00 97.88 98 VAL A N 1
ATOM 801 C CA . VAL A 1 98 ? 29.251 -7.215 -28.044 1.00 97.88 98 VAL A CA 1
ATOM 802 C C . VAL A 1 98 ? 29.478 -7.014 -26.549 1.00 97.88 98 VAL A C 1
ATOM 804 O O . VAL A 1 98 ? 28.740 -7.581 -25.745 1.00 97.88 98 VAL A O 1
ATOM 807 N N . LYS A 1 99 ? 30.450 -6.178 -26.167 1.00 97.56 99 LYS A N 1
ATOM 808 C CA . LYS A 1 99 ? 30.696 -5.854 -24.760 1.00 97.56 99 LYS A CA 1
ATOM 809 C C . LYS A 1 99 ? 29.495 -5.145 -24.128 1.00 97.56 99 LYS A C 1
ATOM 811 O O . LYS A 1 99 ? 29.023 -5.587 -23.089 1.00 97.56 99 LYS A O 1
ATOM 816 N N . ALA A 1 100 ? 28.949 -4.123 -24.787 1.00 97.38 100 ALA A N 1
ATOM 817 C CA . ALA A 1 100 ? 27.766 -3.414 -24.301 1.00 97.38 100 ALA A CA 1
ATOM 818 C C . ALA A 1 100 ? 26.547 -4.342 -24.157 1.00 97.38 100 ALA A C 1
ATOM 820 O O . ALA A 1 100 ? 25.794 -4.231 -23.194 1.00 97.38 100 ALA A O 1
ATOM 821 N N . ALA A 1 101 ? 26.363 -5.292 -25.080 1.00 97.50 101 ALA A N 1
ATOM 822 C CA . ALA A 1 101 ? 25.306 -6.295 -24.974 1.00 97.50 101 ALA A CA 1
ATOM 823 C C . ALA A 1 101 ? 25.515 -7.246 -23.783 1.00 97.50 101 ALA A C 1
ATOM 825 O O . ALA A 1 101 ? 24.541 -7.629 -23.136 1.00 97.50 101 ALA A O 1
ATOM 826 N N . ALA A 1 102 ? 26.764 -7.612 -23.476 1.00 97.50 102 ALA A N 1
ATOM 827 C CA . ALA A 1 102 ? 27.087 -8.421 -22.303 1.00 97.50 102 ALA A CA 1
ATOM 828 C C . ALA A 1 102 ? 26.826 -7.659 -20.992 1.00 97.50 102 ALA A C 1
ATOM 830 O O . ALA A 1 102 ? 26.202 -8.217 -20.090 1.00 97.50 102 ALA A O 1
ATOM 831 N N . ASP A 1 103 ? 27.232 -6.386 -20.919 1.00 97.62 103 ASP A N 1
ATOM 832 C CA . ASP A 1 103 ? 27.004 -5.520 -19.755 1.00 97.62 103 ASP A CA 1
ATOM 833 C C . ASP A 1 103 ? 25.493 -5.338 -19.498 1.00 97.62 103 ASP A C 1
ATOM 835 O O . ASP A 1 103 ? 25.012 -5.604 -18.396 1.00 97.62 103 ASP A O 1
ATOM 839 N N . LEU A 1 104 ? 24.712 -5.024 -20.542 1.00 98.06 104 LEU A N 1
ATOM 840 C CA . LEU A 1 104 ? 23.247 -4.941 -20.452 1.00 98.06 104 LEU A CA 1
ATOM 841 C C . LEU A 1 104 ? 22.604 -6.281 -20.066 1.00 98.06 104 LEU A C 1
ATOM 843 O O . LEU A 1 104 ? 21.641 -6.311 -19.302 1.00 98.06 104 LEU A O 1
ATOM 847 N N . GLY A 1 105 ? 23.121 -7.402 -20.576 1.00 98.19 105 GLY A N 1
ATOM 848 C CA . GLY A 1 105 ? 22.651 -8.735 -20.200 1.00 98.19 105 GLY A CA 1
ATOM 849 C C . GLY A 1 105 ? 22.848 -9.029 -18.710 1.00 98.19 105 GLY A C 1
ATOM 850 O O . GLY A 1 105 ? 21.954 -9.589 -18.072 1.00 98.19 105 GLY A O 1
ATOM 851 N N . ALA A 1 106 ? 23.982 -8.608 -18.142 1.00 97.94 106 ALA A N 1
ATOM 852 C CA . ALA A 1 106 ? 24.260 -8.737 -16.715 1.00 97.94 106 ALA A CA 1
ATOM 853 C C . ALA A 1 106 ? 23.321 -7.863 -15.865 1.00 97.94 106 ALA A C 1
ATOM 855 O O . ALA A 1 106 ? 22.759 -8.355 -14.883 1.00 97.94 106 ALA A O 1
ATOM 856 N N . GLU A 1 107 ? 23.084 -6.611 -16.270 1.00 98.38 107 GLU A N 1
ATOM 857 C CA . GLU A 1 107 ? 22.137 -5.709 -15.595 1.00 98.38 107 GLU A CA 1
ATOM 858 C C . GLU A 1 107 ? 20.706 -6.260 -15.611 1.00 98.38 107 GLU A C 1
ATOM 860 O O . GLU A 1 107 ? 20.034 -6.277 -14.578 1.00 98.38 107 GLU A O 1
ATOM 865 N N . VAL A 1 108 ? 20.242 -6.772 -16.757 1.00 98.38 108 VAL A N 1
ATOM 866 C CA . VAL A 1 108 ? 18.916 -7.400 -16.867 1.00 98.38 108 VAL A CA 1
ATOM 867 C C . VAL A 1 108 ? 18.811 -8.616 -15.946 1.00 98.38 108 VAL A C 1
ATOM 869 O O . VAL A 1 108 ? 17.799 -8.767 -15.262 1.00 98.38 108 VAL A O 1
ATOM 872 N N . GLY A 1 109 ? 19.850 -9.454 -15.874 1.00 98.25 109 GLY A N 1
ATOM 873 C CA . GLY A 1 109 ? 19.887 -10.591 -14.951 1.00 98.25 109 GLY A CA 1
ATOM 874 C C . GLY A 1 109 ? 19.801 -10.163 -13.482 1.00 98.25 109 GLY A C 1
ATOM 875 O O . GLY A 1 109 ? 19.042 -10.748 -12.707 1.00 98.25 109 GLY A O 1
ATOM 876 N N . GLN A 1 110 ? 20.516 -9.101 -13.103 1.00 98.44 110 GLN A N 1
ATOM 877 C CA . GLN A 1 110 ? 20.460 -8.541 -11.752 1.00 98.44 110 GLN A CA 1
ATOM 878 C C . GLN A 1 110 ? 19.072 -7.975 -11.421 1.00 98.44 110 GLN A C 1
ATOM 880 O O . GLN A 1 110 ? 18.531 -8.261 -10.352 1.00 98.44 110 GLN A O 1
ATOM 885 N N . LEU A 1 111 ? 18.474 -7.210 -12.337 1.00 98.25 111 LEU A N 1
ATOM 886 C CA . LEU A 1 111 ? 17.131 -6.653 -12.157 1.00 98.25 111 LEU A CA 1
ATOM 887 C C . LEU A 1 111 ? 16.069 -7.751 -12.046 1.00 98.25 111 LEU A C 1
ATOM 889 O O . LEU A 1 111 ? 15.146 -7.626 -11.245 1.00 98.25 111 LEU A O 1
ATOM 893 N N . GLN A 1 112 ? 16.201 -8.843 -12.801 1.00 98.44 112 GLN A N 1
ATOM 894 C CA . GLN A 1 112 ? 15.304 -9.996 -12.689 1.00 98.44 112 GLN A CA 1
ATOM 895 C C . GLN A 1 112 ? 15.414 -10.682 -11.323 1.00 98.44 112 GLN A C 1
ATOM 897 O O . GLN A 1 112 ? 14.385 -11.001 -10.726 1.00 98.44 112 GLN A O 1
ATOM 902 N N . ALA A 1 113 ? 16.631 -10.860 -10.799 1.00 98.12 113 ALA A N 1
ATOM 903 C CA . ALA A 1 113 ? 16.837 -11.412 -9.460 1.00 98.12 113 ALA A CA 1
ATOM 904 C C . ALA A 1 113 ? 16.210 -10.515 -8.377 1.00 98.12 113 ALA A C 1
ATOM 906 O O . ALA A 1 113 ? 15.453 -10.997 -7.536 1.00 98.12 113 ALA A O 1
ATOM 907 N N . GLN A 1 114 ? 16.431 -9.199 -8.455 1.00 98.25 114 GLN A N 1
ATOM 908 C CA . GLN A 1 114 ? 15.824 -8.233 -7.532 1.00 98.25 114 GLN A CA 1
ATOM 909 C C . GLN A 1 114 ? 14.294 -8.218 -7.624 1.00 98.25 114 GLN A C 1
ATOM 911 O O . GLN A 1 114 ? 13.610 -8.189 -6.602 1.00 98.25 114 GLN A O 1
ATOM 916 N N . ALA A 1 115 ? 13.737 -8.263 -8.837 1.00 98.31 115 ALA A N 1
ATOM 917 C CA . ALA A 1 115 ? 12.293 -8.323 -9.035 1.00 98.31 115 ALA A CA 1
ATOM 918 C C . ALA A 1 115 ? 11.691 -9.583 -8.398 1.00 98.31 115 ALA A C 1
ATOM 920 O O . ALA A 1 115 ? 10.636 -9.503 -7.771 1.00 98.31 115 ALA A O 1
ATOM 921 N N . TRP A 1 116 ? 12.376 -10.724 -8.503 1.00 98.44 116 TRP A N 1
ATOM 922 C CA . TRP A 1 116 ? 11.957 -11.970 -7.867 1.00 98.44 116 TRP A CA 1
ATOM 923 C C . TRP A 1 116 ? 11.990 -11.890 -6.332 1.00 98.44 116 TRP A C 1
ATOM 925 O O . TRP A 1 116 ? 11.030 -12.284 -5.669 1.00 98.44 116 TRP A O 1
ATOM 935 N N . GLU A 1 117 ? 13.051 -11.326 -5.750 1.00 98.50 117 GLU A N 1
ATOM 936 C CA . GLU A 1 117 ? 13.162 -11.123 -4.296 1.00 98.50 117 GLU A CA 1
ATOM 937 C C . GLU A 1 117 ? 12.079 -10.181 -3.753 1.00 98.50 117 GLU A C 1
ATOM 939 O O . GLU A 1 117 ? 11.466 -10.452 -2.713 1.00 98.50 117 GLU A O 1
ATOM 944 N N . LEU A 1 118 ? 11.796 -9.095 -4.478 1.00 98.31 118 LEU A N 1
ATOM 945 C CA . LEU A 1 118 ? 10.707 -8.180 -4.146 1.00 98.31 118 LEU A CA 1
ATOM 946 C C . LEU A 1 118 ? 9.350 -8.879 -4.242 1.00 98.31 118 LEU A C 1
ATOM 948 O O . LEU A 1 118 ? 8.532 -8.729 -3.337 1.00 98.31 118 LEU A O 1
ATOM 952 N N . GLN A 1 119 ? 9.113 -9.681 -5.283 1.00 98.25 119 GLN A N 1
ATOM 953 C CA . GLN A 1 119 ? 7.883 -10.468 -5.416 1.00 98.25 119 GLN A CA 1
ATOM 954 C C . GLN A 1 119 ? 7.695 -11.441 -4.245 1.00 98.25 119 GLN A C 1
ATOM 956 O O . GLN A 1 119 ? 6.600 -11.508 -3.684 1.00 98.25 119 GLN A O 1
ATOM 961 N N . ALA A 1 120 ? 8.753 -12.143 -3.830 1.00 98.12 120 ALA A N 1
ATOM 962 C CA . ALA A 1 120 ? 8.709 -13.039 -2.676 1.00 98.12 120 ALA A CA 1
ATOM 963 C C . ALA A 1 120 ? 8.414 -12.280 -1.370 1.00 98.12 120 ALA A C 1
ATOM 965 O O . ALA A 1 120 ? 7.561 -12.697 -0.584 1.00 98.12 120 ALA A O 1
ATOM 966 N N . SER A 1 121 ? 9.059 -11.128 -1.174 1.00 98.06 121 SER A N 1
ATOM 967 C CA . SER A 1 121 ? 8.838 -10.268 -0.004 1.00 98.06 121 SER A CA 1
ATOM 968 C C . SER A 1 121 ? 7.411 -9.713 0.042 1.00 98.06 121 SER A C 1
ATOM 970 O O . SER A 1 121 ? 6.791 -9.680 1.105 1.00 98.06 121 SER A O 1
ATOM 972 N N . VAL A 1 122 ? 6.854 -9.321 -1.110 1.00 98.56 122 VAL A N 1
ATOM 973 C CA . VAL A 1 122 ? 5.463 -8.858 -1.232 1.00 98.56 122 VAL A CA 1
ATOM 974 C C . VAL A 1 122 ? 4.483 -9.988 -0.920 1.00 98.56 122 VAL A C 1
ATOM 976 O O . VAL A 1 122 ? 3.544 -9.771 -0.156 1.00 98.56 122 VAL A O 1
ATOM 979 N N . ALA A 1 123 ? 4.707 -11.198 -1.443 1.00 97.69 123 ALA A N 1
ATOM 980 C CA . ALA A 1 123 ? 3.867 -12.356 -1.135 1.00 97.69 123 ALA A CA 1
ATOM 981 C C . ALA A 1 123 ? 3.867 -12.667 0.373 1.00 97.69 123 ALA A C 1
ATOM 983 O O . ALA A 1 123 ? 2.803 -12.792 0.980 1.00 97.69 123 ALA A O 1
ATOM 984 N N . GLN A 1 124 ? 5.048 -12.680 0.998 1.00 98.12 124 GLN A N 1
ATOM 985 C CA . GLN A 1 124 ? 5.182 -12.871 2.443 1.00 98.12 124 GLN A CA 1
ATOM 986 C C . GLN A 1 124 ? 4.486 -11.757 3.245 1.00 98.12 124 GLN A C 1
ATOM 988 O O . GLN A 1 124 ? 3.849 -12.029 4.267 1.00 98.12 124 GLN A O 1
ATOM 993 N N . GLY A 1 125 ? 4.591 -10.505 2.790 1.00 98.31 125 GLY A N 1
ATOM 994 C CA . GLY A 1 125 ? 3.914 -9.360 3.398 1.00 98.31 125 GLY A CA 1
ATOM 995 C C . GLY A 1 125 ? 2.392 -9.503 3.378 1.00 98.31 125 GLY A C 1
ATOM 996 O O . GLY A 1 125 ? 1.753 -9.327 4.416 1.00 98.31 125 GLY A O 1
ATOM 997 N N . LEU A 1 126 ? 1.822 -9.896 2.235 1.00 98.12 126 LEU A N 1
ATOM 998 C CA . LEU A 1 126 ? 0.381 -10.122 2.078 1.00 98.12 126 LEU A CA 1
ATOM 999 C C . LEU A 1 126 ? -0.132 -11.254 2.976 1.00 98.12 126 LEU A C 1
ATOM 1001 O O . LEU A 1 126 ? -1.203 -11.132 3.573 1.00 98.12 126 LEU A O 1
ATOM 1005 N N . ASP A 1 127 ? 0.622 -12.344 3.116 1.00 98.31 127 ASP A N 1
ATOM 1006 C CA . ASP A 1 127 ? 0.229 -13.445 4.000 1.00 98.31 127 ASP A CA 1
ATOM 1007 C C . ASP A 1 127 ? 0.276 -13.041 5.479 1.00 98.31 127 ASP A C 1
ATOM 1009 O O . ASP A 1 127 ? -0.638 -13.365 6.244 1.00 98.31 127 ASP A O 1
ATOM 1013 N N . ARG A 1 128 ? 1.281 -12.251 5.879 1.00 98.12 128 ARG A N 1
ATOM 1014 C CA . ARG A 1 128 ? 1.350 -11.686 7.233 1.00 98.12 128 ARG A CA 1
ATOM 1015 C C . ARG A 1 128 ? 0.195 -10.725 7.508 1.00 98.12 128 ARG A C 1
ATOM 1017 O O . ARG A 1 128 ? -0.385 -10.772 8.592 1.00 98.12 128 ARG A O 1
ATOM 1024 N N . GLU A 1 129 ? -0.161 -9.881 6.544 1.00 98.44 129 GLU A N 1
ATOM 1025 C CA . GLU A 1 129 ? -1.313 -8.981 6.652 1.00 98.44 129 GLU A CA 1
ATOM 1026 C C . GLU A 1 129 ? -2.616 -9.769 6.847 1.00 98.44 129 GLU A C 1
ATOM 1028 O O . GLU A 1 129 ? -3.384 -9.475 7.764 1.00 98.44 129 GLU A O 1
ATOM 1033 N N . ARG A 1 130 ? -2.838 -10.829 6.056 1.00 98.38 130 ARG A N 1
ATOM 1034 C CA . ARG A 1 130 ? -4.0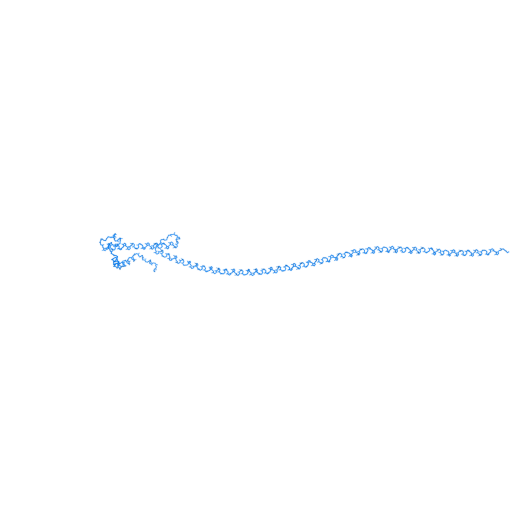03 -11.720 6.208 1.00 98.38 130 ARG A CA 1
ATOM 1035 C C . ARG A 1 130 ? -4.055 -12.368 7.589 1.00 98.38 130 ARG A C 1
ATOM 1037 O O . ARG A 1 130 ? -5.131 -12.442 8.180 1.00 98.38 130 ARG A O 1
ATOM 1044 N N . GLN A 1 131 ? -2.913 -12.808 8.114 1.00 98.06 131 GLN A N 1
ATOM 1045 C CA . GLN A 1 131 ? -2.835 -13.407 9.445 1.00 98.06 131 GLN A CA 1
ATOM 1046 C C . GLN A 1 131 ? -3.201 -12.402 10.544 1.00 98.06 131 GLN A C 1
ATOM 1048 O O . GLN A 1 131 ? -4.012 -12.719 11.414 1.00 98.06 131 GLN A O 1
ATOM 1053 N N . LEU A 1 132 ? -2.648 -11.187 10.491 1.00 98.06 132 LEU A N 1
ATOM 1054 C CA . LEU A 1 132 ? -2.966 -10.122 11.448 1.00 98.06 132 LEU A CA 1
ATOM 1055 C C . LEU A 1 132 ? -4.439 -9.705 11.358 1.00 98.06 132 LEU A C 1
ATOM 1057 O O . LEU A 1 132 ? -5.102 -9.511 12.380 1.00 98.06 132 LEU A O 1
ATOM 1061 N N . LYS A 1 133 ? -4.985 -9.634 10.141 1.00 98.19 133 LYS A N 1
ATOM 1062 C CA . LYS A 1 133 ? -6.407 -9.366 9.925 1.00 98.19 133 LYS A CA 1
ATOM 1063 C C . LYS A 1 133 ? -7.286 -10.444 10.565 1.00 98.19 133 LYS A C 1
ATOM 1065 O O . LYS A 1 133 ? -8.163 -10.107 11.350 1.00 98.19 133 LYS A O 1
ATOM 1070 N N . ALA A 1 134 ? -7.003 -11.724 10.331 1.00 97.94 134 ALA A N 1
ATOM 1071 C CA . ALA A 1 134 ? -7.753 -12.817 10.956 1.00 97.94 134 ALA A CA 1
ATOM 1072 C C . ALA A 1 134 ? -7.647 -12.809 12.496 1.00 97.94 134 ALA A C 1
ATOM 1074 O O . ALA A 1 134 ? -8.630 -13.066 13.191 1.00 97.94 134 ALA A O 1
ATOM 1075 N N . GLN A 1 135 ? -6.469 -12.481 13.043 1.00 98.25 135 GLN A N 1
ATOM 1076 C CA . GLN A 1 135 ? -6.268 -12.344 14.490 1.00 98.25 135 GLN A CA 1
ATOM 1077 C C . GLN A 1 135 ? -7.127 -11.218 15.075 1.00 98.25 135 GLN A C 1
ATOM 1079 O O . GLN A 1 135 ? -7.887 -11.454 16.015 1.00 98.25 135 GLN A O 1
ATOM 1084 N N . SER A 1 136 ? -7.063 -10.025 14.481 1.00 97.88 136 SER A N 1
ATOM 1085 C CA . SER A 1 136 ? -7.860 -8.872 14.920 1.00 97.88 136 SER A CA 1
ATOM 1086 C C . SER A 1 136 ? -9.369 -9.096 14.767 1.00 97.88 136 SER A C 1
ATOM 1088 O O . SER A 1 136 ? -10.129 -8.736 15.662 1.00 97.88 136 SER A O 1
ATOM 1090 N N . GLU A 1 137 ? -9.832 -9.755 13.701 1.00 98.50 137 GLU A N 1
ATOM 1091 C CA . GLU A 1 137 ? -11.242 -10.152 13.548 1.00 98.50 137 GLU A CA 1
ATOM 1092 C C . GLU A 1 137 ? -11.690 -11.112 14.666 1.00 98.50 137 GLU A C 1
ATOM 1094 O O . GLU A 1 137 ? -12.792 -10.975 15.218 1.00 98.50 137 GLU A O 1
ATOM 1099 N N . GLY A 1 138 ? -10.816 -12.045 15.059 1.00 98.06 138 GLY A N 1
ATOM 1100 C CA . GLY A 1 138 ? -11.031 -12.927 16.206 1.00 98.06 138 GLY A CA 1
ATOM 1101 C C . GLY A 1 138 ? -11.144 -12.165 17.531 1.00 98.06 138 GLY A C 1
ATOM 1102 O O . GLY A 1 138 ? -12.062 -12.420 18.316 1.00 98.06 138 GLY A O 1
ATOM 1103 N N . GLU A 1 139 ? -10.258 -11.199 17.775 1.00 98.31 139 GLU A N 1
ATOM 1104 C CA . GLU A 1 139 ? -10.296 -10.339 18.967 1.00 98.31 139 GLU A CA 1
ATOM 1105 C C . GLU A 1 139 ? -11.542 -9.449 19.005 1.00 98.31 139 GLU A C 1
ATOM 1107 O O . GLU A 1 139 ? -12.220 -9.388 20.031 1.00 98.31 139 GLU A O 1
ATOM 1112 N N . LEU A 1 140 ? -11.916 -8.834 17.880 1.00 98.38 140 LEU A N 1
ATOM 1113 C CA . LEU A 1 140 ? -13.138 -8.032 17.767 1.00 98.38 140 LEU A CA 1
ATOM 1114 C C . LEU A 1 140 ? -14.388 -8.856 18.076 1.00 98.38 140 LEU A C 1
ATOM 1116 O O . LEU A 1 140 ? -15.300 -8.372 18.747 1.00 98.38 140 LEU A O 1
ATOM 1120 N N . THR A 1 141 ? -14.429 -10.111 17.630 1.00 98.50 141 THR A N 1
ATOM 1121 C CA . THR A 1 141 ? -15.539 -11.023 17.936 1.00 98.50 141 THR A CA 1
ATOM 1122 C C . THR A 1 141 ? -15.611 -11.332 19.433 1.00 98.50 141 THR A C 1
ATOM 1124 O O . THR A 1 141 ? -16.698 -11.314 20.014 1.00 98.50 141 THR A O 1
ATOM 1127 N N . ARG A 1 142 ? -14.462 -11.551 20.089 1.00 98.44 142 ARG A N 1
ATOM 1128 C CA . ARG A 1 142 ? -14.394 -11.758 21.547 1.00 98.44 142 ARG A CA 1
ATOM 1129 C C . ARG A 1 142 ? -14.849 -10.520 22.321 1.00 98.44 142 ARG A C 1
ATOM 1131 O O . ARG A 1 142 ? -15.650 -10.657 23.243 1.00 98.44 142 ARG A O 1
ATOM 1138 N N . LEU A 1 143 ? -14.391 -9.331 21.925 1.00 98.44 143 LEU A N 1
ATOM 1139 C CA . LEU A 1 143 ? -14.770 -8.067 22.564 1.00 98.44 143 LEU A CA 1
ATOM 1140 C C . LEU A 1 143 ? -16.260 -7.758 22.402 1.00 98.44 143 LEU A C 1
ATOM 1142 O O . LEU A 1 143 ? -16.893 -7.335 23.363 1.00 98.44 143 LEU A O 1
ATOM 1146 N N . ARG A 1 144 ? -16.842 -8.016 21.224 1.00 98.50 144 ARG A N 1
ATOM 1147 C CA . ARG A 1 144 ? -18.292 -7.869 21.008 1.00 98.50 144 ARG A CA 1
ATOM 1148 C C . ARG A 1 144 ? -19.091 -8.776 21.935 1.00 98.50 144 ARG A C 1
ATOM 1150 O O . ARG A 1 144 ? -19.976 -8.288 22.623 1.00 98.50 144 ARG A O 1
ATOM 1157 N N . LYS A 1 145 ? -18.721 -10.059 22.023 1.00 98.62 145 LYS A N 1
ATOM 1158 C CA . LYS A 1 145 ? -19.383 -11.003 22.933 1.00 98.62 145 LYS A CA 1
ATOM 1159 C C . LYS A 1 145 ? -19.294 -10.546 24.392 1.00 98.62 145 LYS A C 1
ATOM 1161 O O . LYS A 1 145 ? -20.294 -10.595 25.094 1.00 98.62 145 LYS A O 1
ATOM 1166 N N . ALA A 1 146 ? -18.120 -10.091 24.835 1.00 98.38 146 ALA A N 1
ATOM 1167 C CA . ALA A 1 146 ? -17.939 -9.582 26.195 1.00 98.38 146 ALA A CA 1
ATOM 1168 C C . ALA A 1 146 ? -18.794 -8.331 26.466 1.00 98.38 146 ALA A C 1
ATOM 1170 O O . ALA A 1 146 ? -19.416 -8.232 27.519 1.00 98.38 146 ALA A O 1
ATOM 1171 N N . LEU A 1 147 ? -18.871 -7.408 25.503 1.00 98.31 147 LEU A N 1
ATOM 1172 C CA . LEU A 1 147 ? -19.713 -6.216 25.600 1.00 98.31 147 LEU A CA 1
ATOM 1173 C C . LEU A 1 147 ? -21.206 -6.560 25.647 1.00 98.31 147 LEU A C 1
ATOM 1175 O O . LEU A 1 147 ? -21.946 -5.936 26.400 1.00 98.31 147 LEU A O 1
ATOM 1179 N N . ASP A 1 148 ? -21.659 -7.528 24.850 1.00 98.31 148 ASP A N 1
ATOM 1180 C CA . ASP A 1 148 ? -23.056 -7.967 24.862 1.00 98.31 148 ASP A CA 1
ATOM 1181 C C . ASP A 1 148 ? -23.423 -8.633 26.197 1.00 98.31 148 ASP A C 1
ATOM 1183 O O . ASP A 1 148 ? -24.501 -8.367 26.730 1.00 98.31 148 ASP A O 1
ATOM 1187 N N . THR A 1 149 ? -22.513 -9.433 26.773 1.00 98.31 149 THR A N 1
ATOM 1188 C CA . THR A 1 149 ? -22.669 -9.978 28.131 1.00 98.31 149 THR A CA 1
ATOM 1189 C C . THR A 1 149 ? -22.781 -8.860 29.164 1.00 98.31 149 THR A C 1
ATOM 1191 O O . THR A 1 149 ? -23.741 -8.856 29.928 1.00 98.31 149 THR A O 1
ATOM 1194 N N . GLU A 1 150 ? -21.866 -7.885 29.154 1.00 97.88 150 GLU A N 1
ATOM 1195 C CA . GLU A 1 150 ? -21.924 -6.761 30.098 1.00 97.88 150 GLU A CA 1
ATOM 1196 C C . GLU A 1 150 ? -23.248 -6.005 29.950 1.00 97.88 150 GLU A C 1
ATOM 1198 O O . GLU A 1 150 ? -23.949 -5.795 30.934 1.00 97.88 150 GLU A O 1
ATOM 1203 N N . ARG A 1 151 ? -23.665 -5.678 28.719 1.00 97.75 151 ARG A N 1
ATOM 1204 C CA . ARG A 1 151 ? -24.924 -4.954 28.481 1.00 97.75 151 ARG A CA 1
ATOM 1205 C C . ARG A 1 151 ? -26.135 -5.691 29.048 1.00 97.75 151 ARG A C 1
ATOM 1207 O O . ARG A 1 151 ? -27.064 -5.038 29.530 1.00 97.75 151 ARG A O 1
ATOM 1214 N N . ALA A 1 152 ? -26.141 -7.021 28.978 1.00 98.06 152 ALA A N 1
ATOM 1215 C CA . ALA A 1 152 ? -27.183 -7.848 29.576 1.00 98.06 152 ALA A CA 1
ATOM 1216 C C . ALA A 1 152 ? -27.130 -7.814 31.116 1.00 98.06 152 ALA A C 1
ATOM 1218 O O . ALA A 1 152 ? -28.170 -7.661 31.763 1.00 98.06 152 ALA A O 1
ATOM 1219 N N . GLU A 1 153 ? -25.935 -7.893 31.706 1.00 97.25 153 GLU A N 1
ATOM 1220 C CA . GLU A 1 153 ? -25.720 -7.777 33.155 1.00 97.25 153 GLU A CA 1
ATOM 1221 C C . GLU A 1 153 ? -26.120 -6.390 33.681 1.00 97.25 153 GLU A C 1
ATOM 1223 O O . GLU A 1 153 ? -26.907 -6.288 34.622 1.00 97.25 153 GLU A O 1
ATOM 1228 N N . HIS A 1 154 ? -25.679 -5.312 33.029 1.00 94.56 154 HIS A N 1
ATOM 1229 C CA . HIS A 1 154 ? -26.067 -3.941 33.353 1.00 94.56 154 HIS A CA 1
ATOM 1230 C C . HIS A 1 154 ? -27.578 -3.723 33.187 1.00 94.56 154 HIS A C 1
ATOM 1232 O O . HIS A 1 154 ? -28.204 -3.018 33.982 1.00 94.56 154 HIS A O 1
ATOM 1238 N N . GLY A 1 155 ? -28.189 -4.325 32.160 1.00 93.81 155 GLY A N 1
ATOM 1239 C CA . GLY A 1 155 ? -29.643 -4.351 31.995 1.00 93.81 155 GLY A CA 1
ATOM 1240 C C . GLY A 1 155 ? -30.341 -4.972 33.204 1.00 93.81 155 GLY A C 1
ATOM 1241 O O . GLY A 1 155 ? -31.197 -4.325 33.805 1.00 93.81 155 GLY A O 1
ATOM 1242 N N . SER A 1 156 ? -29.884 -6.156 33.614 1.00 96.31 156 SER A N 1
ATOM 1243 C CA . SER A 1 156 ? -30.404 -6.882 34.778 1.00 96.31 156 SER A CA 1
ATOM 1244 C C . SER A 1 156 ? -30.240 -6.086 36.079 1.00 96.31 156 SER A C 1
ATOM 1246 O O . SER A 1 156 ? -31.168 -6.004 36.881 1.00 96.31 156 SER A O 1
ATOM 1248 N N . LEU A 1 157 ? -29.088 -5.435 36.276 1.00 92.38 157 LEU A N 1
ATOM 1249 C CA . LEU A 1 157 ? -28.828 -4.588 37.443 1.00 92.38 157 LEU A CA 1
ATOM 1250 C C . LEU A 1 157 ? -29.755 -3.366 37.488 1.00 92.38 157 LEU A C 1
ATOM 1252 O O . LEU A 1 157 ? -30.290 -3.026 38.543 1.00 92.38 157 LEU A O 1
ATOM 1256 N N . ARG A 1 158 ? -29.962 -2.698 36.350 1.00 89.62 158 ARG A N 1
ATOM 1257 C CA . ARG A 1 158 ? -30.876 -1.552 36.255 1.00 89.62 158 ARG A CA 1
ATOM 1258 C C . ARG A 1 158 ? -32.315 -1.956 36.574 1.00 89.62 158 ARG A C 1
ATOM 1260 O O . ARG A 1 158 ? -32.999 -1.198 37.261 1.00 89.62 158 ARG A O 1
ATOM 1267 N N . ASP A 1 159 ? -32.753 -3.119 36.098 1.00 90.88 159 ASP A N 1
ATOM 1268 C CA . ASP A 1 159 ? -34.092 -3.640 36.376 1.00 90.88 159 ASP A CA 1
ATOM 1269 C C . ASP A 1 159 ? -34.251 -3.982 37.865 1.00 90.88 159 ASP A C 1
ATOM 1271 O O . ASP A 1 159 ? -35.224 -3.558 38.486 1.00 90.88 159 ASP A O 1
ATOM 1275 N N . ALA A 1 160 ? -33.251 -4.623 38.481 1.00 90.12 160 ALA A N 1
ATOM 1276 C CA . ALA A 1 160 ? -33.241 -4.888 39.921 1.00 90.12 160 ALA A CA 1
ATOM 1277 C C . ALA A 1 160 ? -33.295 -3.595 40.759 1.00 90.12 160 ALA A C 1
ATOM 1279 O O . ALA A 1 160 ? -34.100 -3.485 41.682 1.00 90.12 160 ALA A O 1
ATOM 1280 N N . VAL A 1 161 ? -32.490 -2.581 40.417 1.00 87.19 161 VAL A N 1
ATOM 1281 C CA . VAL A 1 161 ? -32.521 -1.282 41.116 1.00 87.19 161 VAL A CA 1
ATOM 1282 C C . VAL A 1 161 ? -33.876 -0.600 40.954 1.00 87.19 161 VAL A C 1
ATOM 1284 O O . VAL A 1 161 ? -34.369 -0.014 41.913 1.00 87.19 161 VAL A O 1
ATOM 1287 N N . ARG A 1 162 ? -34.508 -0.697 39.778 1.00 87.94 162 ARG A N 1
ATOM 1288 C CA . ARG A 1 162 ? -35.858 -0.163 39.567 1.00 87.94 162 ARG A CA 1
ATOM 1289 C C . ARG A 1 162 ? -36.874 -0.821 40.502 1.00 87.94 162 ARG A C 1
ATOM 1291 O O . ARG A 1 162 ? -37.611 -0.090 41.150 1.00 87.94 162 ARG A O 1
ATOM 1298 N N . VAL A 1 163 ? -36.857 -2.151 40.630 1.00 89.44 163 VAL A N 1
ATOM 1299 C CA . VAL A 1 163 ? -37.739 -2.881 41.561 1.00 89.44 163 VAL A CA 1
ATOM 1300 C C . VAL A 1 163 ? -37.562 -2.383 43.000 1.00 89.44 163 VAL A C 1
ATOM 1302 O O . VAL A 1 163 ? -38.547 -2.116 43.684 1.00 89.44 163 VAL A O 1
ATOM 1305 N N . VAL A 1 164 ? -36.319 -2.177 43.451 1.00 87.31 164 VAL A N 1
ATOM 1306 C CA . VAL A 1 164 ? -36.044 -1.648 44.801 1.00 87.31 164 VAL A CA 1
ATOM 1307 C C . VAL A 1 164 ? -36.508 -0.195 44.955 1.00 87.31 164 VAL A C 1
ATOM 1309 O O . VAL A 1 164 ? -37.085 0.156 45.984 1.00 87.31 164 VAL A O 1
ATOM 1312 N N . CYS A 1 165 ? -36.282 0.665 43.955 1.00 85.25 165 CYS A N 1
ATOM 1313 C CA . CYS A 1 165 ? -36.781 2.043 43.970 1.00 85.25 165 CYS A CA 1
ATOM 1314 C C . CYS A 1 165 ? -38.308 2.092 44.079 1.00 85.25 165 CYS A C 1
ATOM 1316 O O . CYS A 1 165 ? -38.823 2.869 44.886 1.00 85.25 165 CYS A O 1
ATOM 1318 N N . ASP A 1 166 ? -38.999 1.262 43.292 1.00 86.06 166 ASP A N 1
ATOM 1319 C CA . ASP A 1 166 ? -40.458 1.172 43.275 1.00 86.06 166 ASP A CA 1
ATOM 1320 C C . ASP A 1 166 ? -40.974 0.697 44.652 1.00 86.06 166 ASP A C 1
ATOM 1322 O O . ASP A 1 166 ? -41.854 1.339 45.226 1.00 86.06 166 ASP A O 1
ATOM 1326 N N . GLY A 1 167 ? -40.352 -0.328 45.255 1.00 84.69 167 GLY A N 1
ATOM 1327 C CA . GLY A 1 167 ? -40.709 -0.826 46.594 1.00 84.69 167 GLY A CA 1
ATOM 1328 C C . GLY A 1 167 ? -40.463 0.174 47.733 1.00 84.69 167 GLY A C 1
ATOM 1329 O O . GLY A 1 167 ? -41.227 0.232 48.693 1.00 84.69 167 GLY A O 1
ATOM 1330 N N . LEU A 1 168 ? -39.437 1.021 47.618 1.00 82.81 168 LEU A N 1
ATOM 1331 C CA . LEU A 1 168 ? -39.143 2.072 48.602 1.00 82.81 168 LEU A CA 1
ATOM 1332 C C . LEU A 1 168 ? -39.902 3.384 48.340 1.00 82.81 168 LEU A C 1
ATOM 1334 O O . LEU A 1 168 ? -39.729 4.351 49.089 1.00 82.81 168 LEU A O 1
ATOM 1338 N N . SER A 1 169 ? -40.728 3.442 47.287 1.00 84.88 169 SER A N 1
ATOM 1339 C CA . SER A 1 169 ? -41.413 4.664 46.841 1.00 84.88 169 SER A CA 1
ATOM 1340 C C . SER A 1 169 ? -40.450 5.843 46.632 1.00 84.88 169 SER A C 1
ATOM 1342 O O . SER A 1 169 ? -40.755 6.988 46.975 1.00 84.88 169 SER A O 1
ATOM 1344 N N . VAL A 1 170 ? -39.250 5.575 46.103 1.00 81.62 170 VAL A N 1
ATOM 1345 C CA . VAL A 1 170 ? -38.286 6.630 45.764 1.00 81.62 170 VAL A CA 1
ATOM 1346 C C . VAL A 1 170 ? -38.824 7.385 44.553 1.00 81.62 170 VAL A C 1
ATOM 1348 O O . VAL A 1 170 ? -38.863 6.844 43.448 1.00 81.62 170 VAL A O 1
ATOM 1351 N N . VAL A 1 171 ? -39.233 8.641 44.753 1.00 78.19 171 VAL A N 1
ATOM 1352 C CA . VAL A 1 171 ? -39.682 9.518 43.665 1.00 78.19 171 VAL A CA 1
ATOM 1353 C C . VAL A 1 171 ? -38.543 9.666 42.662 1.00 78.19 171 VAL A C 1
ATOM 1355 O O . VAL A 1 171 ? -37.487 10.216 42.978 1.00 78.19 171 VAL A O 1
ATOM 1358 N N . GLN A 1 172 ? -38.743 9.145 41.453 1.00 70.88 172 GLN A N 1
ATOM 1359 C CA . GLN A 1 172 ? -37.811 9.385 40.362 1.00 70.88 172 GLN A CA 1
ATOM 1360 C C . GLN A 1 172 ? -37.983 10.832 39.905 1.00 70.88 172 GLN A C 1
ATOM 1362 O O . GLN A 1 172 ? -39.038 11.196 39.392 1.00 70.88 172 GLN A O 1
ATOM 1367 N N . GLU A 1 173 ? -36.948 11.653 40.077 1.00 69.44 173 GLU A N 1
ATOM 1368 C CA . GLU A 1 173 ? -36.871 12.925 39.361 1.00 69.44 173 GLU A CA 1
ATOM 1369 C C . GLU A 1 173 ? -36.901 12.635 37.854 1.00 69.44 173 GLU A C 1
ATOM 1371 O O . GLU A 1 173 ? -36.149 11.784 37.363 1.00 69.44 173 GLU A O 1
ATOM 1376 N N . GLU A 1 174 ? -37.797 13.306 37.127 1.00 59.69 174 GLU A N 1
ATOM 1377 C CA . GLU A 1 174 ? -37.938 13.178 35.676 1.00 59.69 174 GLU A CA 1
ATOM 1378 C C . GLU A 1 174 ? -36.644 13.625 34.984 1.00 59.69 174 GLU A C 1
ATOM 1380 O O . GLU A 1 174 ? -36.374 14.805 34.777 1.00 59.69 174 GLU A O 1
ATOM 1385 N N . GLY A 1 175 ? -35.802 12.646 34.659 1.00 68.19 175 GLY A N 1
ATOM 1386 C CA . GLY A 1 175 ? -34.503 12.849 34.038 1.00 68.19 175 GLY A CA 1
ATOM 1387 C C . GLY A 1 175 ? -33.658 11.581 34.087 1.00 68.19 175 GLY A C 1
ATOM 1388 O O . GLY A 1 175 ? -33.950 10.633 34.819 1.00 68.19 175 GLY A O 1
ATOM 1389 N N . THR A 1 176 ? -32.586 11.541 33.296 1.00 59.12 176 THR A N 1
ATOM 1390 C CA . THR A 1 176 ? -31.580 10.468 33.316 1.00 59.12 176 THR A CA 1
ATOM 1391 C C . THR A 1 176 ? -30.764 10.520 34.612 1.00 59.12 176 THR A C 1
ATOM 1393 O O . THR A 1 176 ? -29.569 10.812 34.596 1.00 59.12 176 THR A O 1
ATOM 1396 N N . SER A 1 177 ? -31.402 10.271 35.756 1.00 69.75 177 SER A N 1
ATOM 1397 C CA . SER A 1 177 ? -30.702 10.044 37.014 1.00 69.75 177 SER A CA 1
ATOM 1398 C C . SER A 1 177 ? -29.820 8.809 36.848 1.00 69.75 177 SER A C 1
ATOM 1400 O O . SER A 1 177 ? -30.291 7.728 36.480 1.00 69.75 177 SER A O 1
ATOM 1402 N N . SER A 1 178 ? -28.514 8.990 37.054 1.00 82.62 178 SER A N 1
ATOM 1403 C CA . SER A 1 178 ? -27.545 7.900 36.956 1.00 82.62 178 SER A CA 1
ATOM 1404 C C . SER A 1 178 ? -27.912 6.764 37.920 1.00 82.62 178 SER A C 1
ATOM 1406 O O . SER A 1 178 ? -28.521 7.004 38.966 1.00 82.62 178 SER A O 1
ATOM 1408 N N . LEU A 1 179 ? -27.513 5.527 37.605 1.00 83.62 179 LEU A N 1
ATOM 1409 C CA . LEU A 1 179 ? -27.734 4.372 38.485 1.00 83.62 179 LEU A CA 1
ATOM 1410 C C . LEU A 1 179 ? -27.213 4.637 39.909 1.00 83.62 179 LEU A C 1
ATOM 1412 O O . LEU A 1 179 ? -27.892 4.330 40.884 1.00 83.62 179 LEU A O 1
ATOM 1416 N N . ALA A 1 180 ? -26.050 5.285 40.025 1.00 82.44 180 ALA A N 1
ATOM 1417 C CA . ALA A 1 180 ? -25.460 5.667 41.304 1.00 82.44 180 ALA A CA 1
ATOM 1418 C C . ALA A 1 180 ? -26.369 6.609 42.113 1.00 82.44 180 ALA A C 1
ATOM 1420 O O . ALA A 1 180 ? -26.565 6.406 43.310 1.00 82.44 180 ALA A O 1
ATOM 1421 N N . THR A 1 181 ? -26.980 7.602 41.459 1.00 85.69 181 THR A N 1
ATOM 1422 C CA . THR A 1 181 ? -27.945 8.511 42.098 1.00 85.69 181 THR A CA 1
ATOM 1423 C C . THR A 1 181 ? -29.158 7.746 42.628 1.00 85.69 181 THR A C 1
ATOM 1425 O O . THR A 1 181 ? -29.598 8.005 43.746 1.00 85.69 181 THR A O 1
ATOM 1428 N N . ARG A 1 182 ? -29.664 6.766 41.867 1.00 82.88 182 ARG A N 1
ATOM 1429 C CA . ARG A 1 182 ? -30.802 5.928 42.283 1.00 82.88 182 ARG A CA 1
ATOM 1430 C C . ARG A 1 182 ? -30.467 5.070 43.500 1.00 82.88 182 ARG A C 1
ATOM 1432 O O . ARG A 1 182 ? -31.230 5.085 44.458 1.00 82.88 182 ARG A O 1
ATOM 1439 N N . VAL A 1 183 ? -29.308 4.407 43.501 1.00 84.19 183 VAL A N 1
ATOM 1440 C CA . VAL A 1 183 ? -28.839 3.581 44.633 1.00 84.19 183 VAL A CA 1
ATOM 1441 C C . VAL A 1 183 ? -28.643 4.418 45.906 1.00 84.19 183 VAL A C 1
ATOM 1443 O O . VAL A 1 183 ? -29.005 4.003 47.009 1.00 84.19 183 VAL 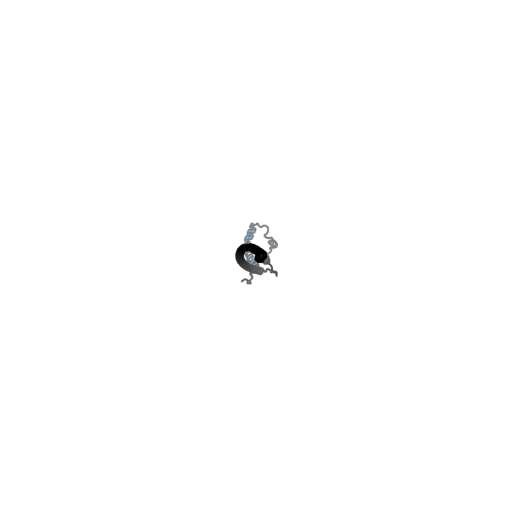A O 1
ATOM 1446 N N . LEU A 1 184 ? -28.117 5.638 45.778 1.00 86.88 184 LEU A N 1
ATOM 1447 C CA . LEU A 1 184 ? -28.013 6.558 46.916 1.00 86.88 184 LEU A CA 1
ATOM 1448 C C . LEU A 1 184 ? -29.393 7.025 47.404 1.00 86.88 184 LEU A C 1
ATOM 1450 O O . LEU A 1 184 ? -29.617 7.119 48.612 1.00 86.88 184 LEU A O 1
ATOM 1454 N N . GLY A 1 185 ? -30.326 7.272 46.480 1.00 86.62 185 GLY A N 1
ATOM 1455 C CA . GLY A 1 185 ? -31.720 7.589 46.790 1.00 86.62 185 GLY A CA 1
ATOM 1456 C C . GLY A 1 185 ? -32.415 6.469 47.565 1.00 86.62 185 GLY A C 1
ATOM 1457 O O . GLY A 1 185 ? -33.025 6.739 48.599 1.00 86.62 185 GLY A O 1
ATOM 1458 N N . THR A 1 186 ? -32.250 5.210 47.139 1.00 84.69 186 THR A N 1
ATOM 1459 C CA . THR A 1 186 ? -32.793 4.041 47.854 1.00 84.69 186 THR A CA 1
ATOM 1460 C C . THR A 1 186 ? -32.224 3.924 49.258 1.00 84.69 186 THR A C 1
ATOM 1462 O O . THR A 1 186 ? -32.981 3.726 50.203 1.00 84.69 186 THR A O 1
ATOM 1465 N N . TYR A 1 187 ? -30.913 4.126 49.432 1.00 84.25 187 TYR A N 1
ATOM 1466 C CA . TYR A 1 187 ? -30.296 4.088 50.759 1.00 84.25 187 TYR A CA 1
ATOM 1467 C C . TYR A 1 187 ? -30.845 5.185 51.682 1.00 84.25 187 TYR A C 1
ATOM 1469 O O . TYR A 1 187 ? -31.211 4.912 52.828 1.00 84.25 187 TYR A O 1
ATOM 1477 N N . ARG A 1 188 ? -30.949 6.427 51.184 1.00 88.19 188 ARG A N 1
ATOM 1478 C CA . ARG A 1 188 ? -31.517 7.542 51.957 1.00 88.19 188 ARG A CA 1
ATOM 1479 C C . ARG A 1 188 ? -32.962 7.244 52.359 1.00 88.19 188 ARG A C 1
ATOM 1481 O O . ARG A 1 188 ? -33.300 7.419 53.527 1.00 88.19 188 ARG A O 1
ATOM 1488 N N . ARG A 1 189 ? -33.781 6.755 51.425 1.00 87.94 189 ARG A N 1
ATOM 1489 C CA . ARG A 1 189 ? -35.195 6.470 51.679 1.00 87.94 189 ARG A CA 1
ATOM 1490 C C . ARG A 1 189 ? -35.397 5.311 52.652 1.00 87.94 189 ARG A C 1
ATOM 1492 O O . ARG A 1 189 ? -36.192 5.439 53.575 1.00 87.94 189 ARG A O 1
ATOM 1499 N N . ALA A 1 190 ? -34.635 4.228 52.511 1.00 83.56 190 ALA A N 1
ATOM 1500 C CA . ALA A 1 190 ? -34.654 3.119 53.463 1.00 83.56 190 ALA A CA 1
ATOM 1501 C C . ALA A 1 190 ? -34.301 3.588 54.887 1.00 83.56 190 ALA A C 1
ATOM 1503 O O . ALA A 1 190 ? -34.962 3.209 55.851 1.00 83.56 190 ALA A O 1
ATOM 1504 N N . ARG A 1 191 ? -33.309 4.481 55.022 1.00 87.19 191 ARG A N 1
ATOM 1505 C CA . ARG A 1 191 ? -32.953 5.088 56.312 1.00 87.19 191 ARG A CA 1
ATOM 1506 C C . ARG A 1 191 ? -34.079 5.952 56.886 1.00 87.19 191 ARG A C 1
ATOM 1508 O O . ARG A 1 191 ? -34.295 5.916 58.092 1.00 87.19 191 ARG A O 1
ATOM 1515 N N . GLU A 1 192 ? -34.767 6.735 56.059 1.00 89.19 192 GLU A N 1
ATOM 1516 C CA . GLU A 1 192 ? -35.928 7.529 56.492 1.00 89.19 192 GLU A CA 1
ATOM 1517 C C . GLU A 1 192 ? -37.053 6.635 57.018 1.00 89.19 192 GLU A C 1
ATOM 1519 O O . GLU A 1 192 ? -37.539 6.876 58.120 1.00 89.19 192 GLU A O 1
ATOM 1524 N N . ILE A 1 193 ? -37.398 5.574 56.279 1.00 85.31 193 ILE A N 1
ATOM 1525 C CA . ILE A 1 193 ? -38.421 4.596 56.678 1.00 85.31 193 ILE A CA 1
ATOM 1526 C C . ILE A 1 193 ? -38.046 3.948 58.017 1.00 85.31 193 ILE A C 1
ATOM 1528 O O . ILE A 1 193 ? -38.863 3.910 58.933 1.00 85.31 193 ILE A O 1
ATOM 1532 N N . ALA A 1 194 ? -36.795 3.506 58.174 1.00 85.88 194 ALA A N 1
ATOM 1533 C CA . ALA A 1 194 ? -36.323 2.907 59.423 1.00 85.88 194 ALA A CA 1
ATOM 1534 C C . ALA A 1 194 ? -36.393 3.884 60.615 1.00 85.88 194 ALA A C 1
ATOM 1536 O O . ALA A 1 194 ? -36.784 3.497 61.717 1.00 85.88 194 ALA A O 1
ATOM 1537 N N . LEU A 1 195 ? -36.046 5.160 60.408 1.00 88.81 195 LEU A N 1
ATOM 1538 C CA . LEU A 1 195 ? -36.158 6.191 61.446 1.00 88.81 195 LEU A CA 1
ATOM 1539 C C . LEU A 1 195 ? -37.618 6.489 61.810 1.00 88.81 195 LEU A C 1
ATOM 1541 O O . LEU A 1 195 ? -37.931 6.670 62.986 1.00 88.81 195 LEU A O 1
ATOM 1545 N N . GLU A 1 196 ? -38.516 6.532 60.827 1.00 88.25 196 GLU A N 1
ATOM 1546 C CA . GLU A 1 196 ? -39.947 6.742 61.055 1.00 88.25 196 GLU A CA 1
ATOM 1547 C C . GLU A 1 196 ? -40.584 5.569 61.816 1.00 88.25 196 GLU A C 1
ATOM 1549 O O . GLU A 1 196 ? -41.328 5.793 62.779 1.00 88.25 196 GLU A O 1
ATOM 1554 N N . ALA A 1 197 ? -40.231 4.334 61.450 1.00 85.62 197 ALA A N 1
ATOM 1555 C CA . ALA A 1 197 ? -40.605 3.119 62.169 1.00 85.62 197 ALA A CA 1
ATOM 1556 C C . ALA A 1 197 ? -40.133 3.168 63.631 1.00 85.62 197 ALA A C 1
ATOM 1558 O O . ALA A 1 197 ? -40.942 2.996 64.546 1.00 85.62 197 ALA A O 1
ATOM 1559 N N . LEU A 1 198 ? -38.860 3.511 63.867 1.00 87.00 198 LEU A N 1
ATOM 1560 C CA . LEU A 1 198 ? -38.298 3.665 65.212 1.00 87.00 198 LEU A CA 1
ATOM 1561 C C . LEU A 1 198 ? -39.048 4.723 66.030 1.00 87.00 198 LEU A C 1
ATOM 1563 O O . LEU A 1 198 ? -39.488 4.449 67.147 1.00 87.00 198 LEU A O 1
ATOM 1567 N N . HIS A 1 199 ? -39.236 5.928 65.484 1.00 88.12 199 HIS A N 1
ATOM 1568 C CA . HIS A 1 199 ? -39.971 6.993 66.171 1.00 88.12 199 HIS A CA 1
ATOM 1569 C C . HIS A 1 199 ? -41.415 6.590 66.487 1.00 88.12 199 HIS A C 1
ATOM 1571 O O . HIS A 1 199 ? -41.967 6.992 67.513 1.00 88.12 199 HIS A O 1
ATOM 1577 N N . THR A 1 200 ? -42.052 5.817 65.611 1.00 86.06 200 THR A N 1
ATOM 1578 C CA . THR A 1 200 ? -43.407 5.296 65.830 1.00 86.06 200 THR A CA 1
ATOM 1579 C C . THR A 1 200 ? -43.428 4.249 66.937 1.00 86.06 200 THR A C 1
ATOM 1581 O O . THR A 1 200 ? -44.237 4.376 67.857 1.00 86.06 200 THR A O 1
ATOM 1584 N N . GLY A 1 201 ? -42.498 3.292 66.918 1.00 86.81 201 GLY A N 1
ATOM 1585 C CA . GLY A 1 201 ? -42.353 2.286 67.969 1.00 86.81 201 GLY A CA 1
ATOM 1586 C C . GLY A 1 201 ? -42.102 2.906 69.343 1.00 86.81 201 GLY A C 1
ATOM 1587 O O . GLY A 1 201 ? -42.809 2.591 70.299 1.00 86.81 201 GLY A O 1
ATOM 1588 N N . VAL A 1 202 ? -41.184 3.877 69.431 1.00 87.44 202 VAL A N 1
ATOM 1589 C CA . VAL A 1 202 ? -40.915 4.621 70.673 1.00 87.44 202 VAL A CA 1
ATOM 1590 C C . VAL A 1 202 ? -42.169 5.354 71.152 1.00 87.44 202 VAL A C 1
ATOM 1592 O O . VAL A 1 202 ? -42.573 5.180 72.300 1.00 87.44 202 VAL A O 1
ATOM 1595 N N . ARG A 1 203 ? -42.849 6.124 70.288 1.00 89.31 203 ARG A N 1
ATOM 1596 C CA . ARG A 1 203 ? -44.094 6.823 70.669 1.00 89.31 203 ARG A CA 1
ATOM 1597 C C . ARG A 1 203 ? -45.156 5.862 71.204 1.00 89.31 203 ARG A C 1
ATOM 1599 O O . ARG A 1 203 ? -45.811 6.181 72.195 1.00 89.31 203 ARG A O 1
ATOM 1606 N N . ARG A 1 204 ? -45.316 4.690 70.582 1.00 85.50 204 ARG A N 1
ATOM 1607 C CA . ARG A 1 204 ? -46.270 3.668 71.034 1.00 85.50 204 ARG A CA 1
ATOM 1608 C C . ARG A 1 204 ? -45.879 3.055 72.365 1.00 85.50 204 ARG A C 1
ATOM 1610 O O . ARG A 1 204 ? -46.742 2.964 73.229 1.00 85.50 204 ARG A O 1
ATOM 1617 N N . ALA A 1 205 ? -44.611 2.701 72.563 1.00 85.25 205 ALA A N 1
ATOM 1618 C CA . ALA A 1 205 ? -44.137 2.181 73.843 1.00 85.25 205 ALA A CA 1
ATOM 1619 C C . ALA A 1 205 ? -44.471 3.157 74.985 1.00 85.25 205 ALA A C 1
ATOM 1621 O O . ALA A 1 205 ? -45.088 2.767 75.975 1.00 85.25 205 ALA A O 1
ATOM 1622 N N . PHE A 1 206 ? -44.183 4.449 74.798 1.00 88.12 206 PHE A N 1
ATOM 1623 C CA . PHE A 1 206 ? -44.576 5.500 75.743 1.00 88.12 206 PHE A CA 1
ATOM 1624 C C . PHE A 1 206 ? -46.100 5.572 75.949 1.00 88.12 206 PHE A C 1
ATOM 1626 O O . PHE A 1 206 ? -46.557 5.689 77.085 1.00 88.12 206 PHE A O 1
ATOM 1633 N N . GLY A 1 207 ? -46.891 5.451 74.879 1.00 87.25 207 GLY A N 1
ATOM 1634 C CA . GLY A 1 207 ? -48.354 5.382 74.955 1.00 87.25 207 GLY A CA 1
ATOM 1635 C C . GLY A 1 207 ? -48.868 4.192 75.776 1.00 87.25 207 GLY A C 1
ATOM 1636 O O . GLY A 1 207 ? -49.750 4.370 76.616 1.00 87.25 207 GLY A O 1
ATOM 1637 N N . VAL A 1 208 ? -48.279 3.003 75.600 1.00 87.25 208 VAL A N 1
ATOM 1638 C CA . VAL A 1 208 ? -48.602 1.794 76.377 1.00 87.25 208 VAL A CA 1
ATOM 1639 C C . VAL A 1 208 ? -48.319 2.032 77.859 1.00 87.25 208 VAL A C 1
ATOM 1641 O O . VAL A 1 208 ? -49.223 1.858 78.678 1.00 87.25 208 VAL A O 1
ATOM 1644 N N . PHE A 1 209 ? -47.125 2.520 78.217 1.00 87.44 209 PHE A N 1
ATOM 1645 C CA . PHE A 1 209 ? -46.808 2.865 79.609 1.00 87.44 209 PHE A CA 1
ATOM 1646 C C . PHE A 1 209 ? -47.797 3.883 80.189 1.00 87.44 209 PHE A C 1
ATOM 1648 O O . PHE A 1 209 ? -48.296 3.692 81.297 1.00 87.44 209 PHE A O 1
ATOM 1655 N N . GLY A 1 210 ? -48.148 4.914 79.418 1.00 89.06 210 GLY A N 1
ATOM 1656 C CA . GLY A 1 210 ? -49.140 5.915 79.811 1.00 89.06 210 GLY A CA 1
ATOM 1657 C C . GLY A 1 210 ? -50.535 5.383 80.067 1.00 89.06 210 GLY A C 1
ATOM 1658 O O . GLY A 1 210 ? -51.238 5.904 80.927 1.00 89.06 210 GLY A O 1
ATOM 1659 N N . SER A 1 211 ? -50.933 4.355 79.321 1.00 90.38 211 SER A N 1
ATOM 1660 C CA . SER A 1 211 ? -52.246 3.732 79.469 1.00 90.38 211 SER A CA 1
ATOM 1661 C C . SER A 1 211 ? -52.343 2.837 80.707 1.00 90.38 211 SER A C 1
ATOM 1663 O O . SER A 1 211 ? -53.405 2.757 81.320 1.00 90.38 211 SER A O 1
ATOM 1665 N N . HIS A 1 212 ? -51.240 2.190 81.097 1.00 89.88 212 HIS A N 1
ATOM 1666 C CA . HIS A 1 212 ? -51.225 1.223 82.196 1.00 89.88 212 HIS A CA 1
ATOM 1667 C C . HIS A 1 212 ? -50.873 1.833 83.554 1.00 89.88 212 HIS A C 1
ATOM 1669 O O . HIS A 1 212 ? -51.241 1.273 84.586 1.00 89.88 212 HIS A O 1
ATOM 1675 N N . TYR A 1 213 ? -50.185 2.974 83.574 1.00 90.62 213 TYR A N 1
ATOM 1676 C CA . TYR A 1 213 ? -49.660 3.560 84.801 1.00 90.62 213 TYR A CA 1
ATOM 1677 C C . TYR A 1 213 ? -49.991 5.053 84.877 1.00 90.62 213 TYR A C 1
ATOM 1679 O O . TYR A 1 213 ? -49.468 5.877 84.124 1.00 90.62 213 TYR A O 1
ATOM 1687 N N . SER A 1 214 ? -50.842 5.427 85.833 1.00 88.50 214 SER A N 1
ATOM 1688 C CA . SER A 1 214 ? -51.163 6.831 86.103 1.00 88.50 214 SER A CA 1
ATOM 1689 C C . SER A 1 214 ? -49.996 7.550 86.785 1.00 88.50 214 SER A C 1
ATOM 1691 O O . SER A 1 214 ? -49.438 7.035 87.752 1.00 88.50 214 SER A O 1
ATOM 1693 N N . GLY A 1 215 ? -49.683 8.773 86.348 1.00 89.81 215 GLY A N 1
ATOM 1694 C CA . GLY A 1 215 ? -48.691 9.634 87.006 1.00 89.81 215 GLY A CA 1
ATOM 1695 C C . GLY A 1 215 ? -47.238 9.424 86.564 1.00 89.81 215 GLY A C 1
ATOM 1696 O O . GLY A 1 215 ? -46.333 9.959 87.202 1.00 89.81 215 GLY A O 1
ATOM 1697 N N . ILE A 1 216 ? -46.995 8.683 85.478 1.00 89.50 216 ILE A N 1
ATOM 1698 C CA . ILE A 1 216 ? -45.657 8.572 84.884 1.00 89.50 216 ILE A CA 1
ATOM 1699 C C . ILE A 1 216 ? -45.166 9.941 84.385 1.00 89.50 216 ILE A C 1
ATOM 1701 O O . ILE A 1 216 ? -45.862 10.651 83.659 1.00 89.50 216 ILE A O 1
ATOM 1705 N N . ASN A 1 217 ? -43.918 10.281 84.720 1.00 89.94 217 ASN A N 1
ATOM 1706 C CA . ASN A 1 217 ? -43.215 11.441 84.176 1.00 89.94 217 ASN A CA 1
ATOM 1707 C C . ASN A 1 217 ? -42.457 11.067 82.887 1.00 89.94 217 ASN A C 1
ATOM 1709 O O . ASN A 1 217 ? -41.285 10.687 82.936 1.00 89.94 217 ASN A O 1
ATOM 1713 N N . PHE A 1 218 ? -43.104 11.206 81.725 1.00 89.31 218 PHE A N 1
ATOM 1714 C CA . PHE A 1 218 ? -42.487 10.881 80.429 1.00 89.31 218 PHE A CA 1
ATOM 1715 C C . PHE A 1 218 ? -41.249 11.717 80.100 1.00 89.31 218 PHE A C 1
ATOM 1717 O O . PHE A 1 218 ? -40.309 11.200 79.499 1.00 89.31 218 PHE A O 1
ATOM 1724 N N . ALA A 1 219 ? -41.217 12.988 80.515 1.00 89.50 219 ALA A N 1
ATOM 1725 C CA . ALA A 1 219 ? -40.039 13.831 80.330 1.00 89.50 219 ALA A CA 1
ATOM 1726 C C . ALA A 1 219 ? -38.840 13.264 81.107 1.00 89.50 219 ALA A C 1
ATOM 1728 O O . ALA A 1 219 ? -37.738 13.188 80.570 1.00 89.50 219 ALA A O 1
ATOM 1729 N N . GLY A 1 220 ? -39.077 12.774 82.329 1.00 87.44 220 GLY A N 1
ATOM 1730 C CA . GLY A 1 220 ? -38.073 12.056 83.115 1.00 87.44 220 GLY A CA 1
ATOM 1731 C C . GLY A 1 220 ? -37.599 10.766 82.441 1.00 87.44 220 GLY A C 1
ATOM 1732 O O . GLY A 1 220 ? -36.396 10.549 82.344 1.00 87.44 220 GLY A O 1
ATOM 1733 N N . MET A 1 221 ? -38.520 9.953 81.906 1.00 87.25 221 MET A N 1
ATOM 1734 C CA . MET A 1 221 ? -38.175 8.709 81.192 1.00 87.25 221 MET A CA 1
ATOM 1735 C C . MET A 1 221 ? -37.355 8.948 79.918 1.00 87.25 221 MET A C 1
ATOM 1737 O O . MET A 1 221 ? -36.511 8.129 79.569 1.00 87.25 221 MET A O 1
ATOM 1741 N N . SER A 1 222 ? -37.568 10.073 79.227 1.00 86.94 222 SER A N 1
ATOM 1742 C CA . SER A 1 222 ? -36.788 10.419 78.029 1.00 86.94 222 SER A CA 1
ATOM 1743 C C . SER A 1 222 ? -35.305 10.698 78.317 1.00 86.94 222 SER A C 1
ATOM 1745 O O . SER A 1 222 ? -34.488 10.648 77.402 1.00 86.94 222 SER A O 1
ATOM 1747 N N . GLY A 1 223 ? -34.948 10.945 79.584 1.00 88.25 223 GLY A N 1
ATOM 1748 C CA . GLY A 1 223 ? -33.563 11.089 80.038 1.00 88.25 223 GLY A CA 1
ATOM 1749 C C . GLY A 1 223 ? -32.821 9.764 80.249 1.00 88.25 223 GLY A C 1
ATOM 1750 O O . GLY A 1 223 ? -31.643 9.797 80.595 1.00 88.25 223 GLY A O 1
ATOM 1751 N N . GLY A 1 224 ? -33.483 8.618 80.045 1.00 88.12 224 GLY A N 1
ATOM 1752 C CA . GLY A 1 224 ? -32.927 7.285 80.281 1.00 88.12 224 GLY A CA 1
ATOM 1753 C C . GLY A 1 224 ? -33.201 6.757 81.692 1.00 88.12 224 GLY A C 1
ATOM 1754 O O . GLY A 1 224 ? -34.165 7.155 82.349 1.00 88.12 224 GLY A O 1
ATOM 1755 N N . TYR A 1 225 ? -32.363 5.826 82.154 1.00 87.50 225 TYR A N 1
ATOM 1756 C CA . TYR A 1 225 ? -32.471 5.253 83.495 1.00 87.50 225 TYR A CA 1
ATOM 1757 C C . TYR A 1 225 ? -32.349 6.327 84.584 1.00 87.50 225 TYR A C 1
ATOM 1759 O O . TYR A 1 225 ? -31.507 7.222 84.509 1.00 87.50 225 TYR A O 1
ATOM 1767 N N . ALA A 1 226 ? -33.181 6.227 85.624 1.00 87.38 226 ALA A N 1
ATOM 1768 C CA . ALA A 1 226 ? -33.108 7.143 86.756 1.00 87.38 226 ALA A CA 1
ATOM 1769 C C . ALA A 1 226 ? -31.734 7.053 87.447 1.00 87.38 226 ALA A C 1
ATOM 1771 O O . ALA A 1 226 ? -31.163 5.972 87.594 1.00 87.38 226 ALA A O 1
ATOM 1772 N N . ALA A 1 227 ? -31.205 8.188 87.903 1.00 85.06 227 ALA A N 1
ATOM 1773 C CA . ALA A 1 227 ? -29.945 8.211 88.639 1.00 85.06 227 ALA A CA 1
ATOM 1774 C C . ALA A 1 227 ? -30.052 7.402 89.950 1.00 85.06 227 ALA A C 1
ATOM 1776 O O . ALA A 1 227 ? -31.063 7.478 90.648 1.00 85.06 227 ALA A O 1
ATOM 1777 N N . GLY A 1 228 ? -28.996 6.656 90.304 1.00 88.31 228 GLY A N 1
ATOM 1778 C CA . GLY A 1 228 ? -28.908 5.900 91.565 1.00 88.31 228 GLY A CA 1
ATOM 1779 C C . GLY A 1 228 ? -28.943 4.371 91.436 1.00 88.31 228 GLY A C 1
ATOM 1780 O O . GLY A 1 228 ? -28.784 3.681 92.444 1.00 88.31 228 GLY A O 1
ATOM 1781 N N . TYR A 1 229 ? -29.094 3.827 90.227 1.00 92.12 229 TYR A N 1
ATOM 1782 C CA . TYR A 1 229 ? -28.865 2.404 89.963 1.00 92.12 229 TYR A CA 1
ATOM 1783 C C . TYR A 1 229 ? -27.382 2.130 89.688 1.00 92.12 229 TYR A C 1
ATOM 1785 O O . TYR A 1 229 ? -26.721 2.882 88.975 1.00 92.12 229 TYR A O 1
ATOM 1793 N N . SER A 1 230 ? -26.853 1.049 90.264 1.00 94.00 230 SER A N 1
ATOM 1794 C CA . SER A 1 230 ? -25.554 0.492 89.872 1.00 94.00 230 SER A CA 1
ATOM 1795 C C . SER A 1 230 ? -25.676 -0.237 88.535 1.00 94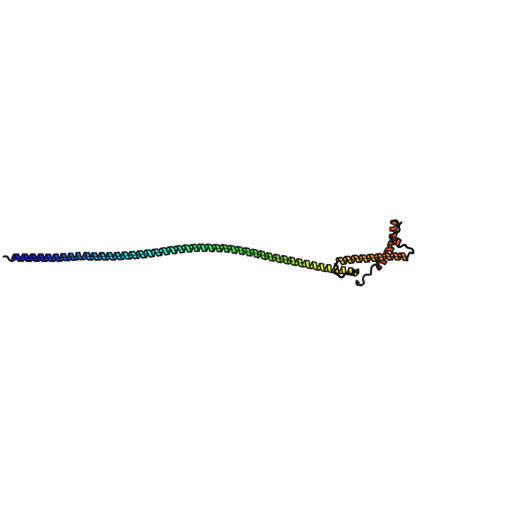.00 230 SER A C 1
ATOM 1797 O O . SER A 1 230 ? -26.738 -0.782 88.252 1.00 94.00 230 SER A O 1
ATOM 1799 N N . GLU A 1 231 ? -24.587 -0.346 87.777 1.00 91.62 231 GLU A N 1
ATOM 1800 C CA . GLU A 1 231 ? -24.528 -1.077 86.497 1.00 91.62 231 GLU A CA 1
ATOM 1801 C C . GLU A 1 231 ? -25.121 -2.495 86.600 1.00 91.62 231 GLU A C 1
ATOM 1803 O O . GLU A 1 231 ? -26.068 -2.804 85.892 1.00 91.62 231 GLU A O 1
ATOM 1808 N N . ALA A 1 232 ? -24.741 -3.275 87.621 1.00 94.44 232 ALA A N 1
ATOM 1809 C CA . ALA A 1 232 ? -25.303 -4.615 87.853 1.00 94.44 232 ALA A CA 1
ATOM 1810 C C . ALA A 1 232 ? -26.834 -4.648 88.064 1.00 94.44 232 ALA A C 1
ATOM 1812 O O . ALA A 1 232 ? -27.475 -5.659 87.796 1.00 94.44 232 ALA A O 1
ATOM 1813 N N . LYS A 1 233 ? -27.428 -3.554 88.563 1.00 92.56 233 LYS A N 1
ATOM 1814 C CA . LYS A 1 233 ? -28.890 -3.439 88.694 1.00 92.56 233 LYS A CA 1
ATOM 1815 C C . LYS A 1 233 ? -29.538 -3.035 87.374 1.00 92.56 233 LYS A C 1
ATOM 1817 O O . LYS A 1 233 ? -30.670 -3.427 87.134 1.00 92.56 233 LYS A O 1
ATOM 1822 N N . LEU A 1 234 ? -28.853 -2.242 86.548 1.00 92.19 234 LEU A N 1
ATOM 1823 C CA . LEU A 1 234 ? -29.319 -1.932 85.197 1.00 92.19 234 LEU A CA 1
ATOM 1824 C C . LEU A 1 234 ? -29.322 -3.197 84.337 1.00 92.19 234 LEU A C 1
ATOM 1826 O O . LEU A 1 234 ? -30.336 -3.473 83.708 1.00 92.19 234 LEU A O 1
ATOM 1830 N N . ASP A 1 235 ? -28.275 -4.019 84.429 1.00 92.94 235 ASP A N 1
ATOM 1831 C CA . ASP A 1 235 ? -28.209 -5.316 83.747 1.00 92.94 235 ASP A CA 1
ATOM 1832 C C . ASP A 1 235 ? -29.347 -6.257 84.182 1.00 92.94 235 ASP A C 1
ATOM 1834 O O . ASP A 1 235 ? -29.961 -6.928 83.353 1.00 92.94 235 ASP A O 1
ATOM 1838 N N . GLU A 1 236 ? -29.666 -6.301 85.483 1.00 93.56 236 GLU A N 1
ATOM 1839 C CA . GLU A 1 236 ? -30.790 -7.088 86.010 1.00 93.56 236 GLU A CA 1
ATOM 1840 C C . GLU A 1 236 ? -32.139 -6.590 85.465 1.00 93.56 236 GLU A C 1
ATOM 1842 O O . GLU A 1 236 ? -33.002 -7.393 85.098 1.00 93.56 236 GLU A O 1
ATOM 1847 N N . ILE A 1 237 ? -32.310 -5.267 85.365 1.00 91.62 237 ILE A N 1
ATOM 1848 C CA . ILE A 1 237 ? -33.505 -4.651 84.781 1.00 91.62 237 ILE A CA 1
ATOM 1849 C C . ILE A 1 237 ? -33.601 -4.993 83.291 1.00 91.62 237 ILE A C 1
ATOM 1851 O O . ILE A 1 237 ? -34.638 -5.518 82.883 1.00 91.62 237 ILE A O 1
ATOM 1855 N N . ASP A 1 238 ? -32.540 -4.774 82.510 1.00 93.19 238 ASP A N 1
ATOM 1856 C CA . ASP A 1 238 ? -32.476 -5.096 81.078 1.00 93.19 238 ASP A CA 1
ATOM 1857 C C . ASP A 1 238 ? -32.803 -6.578 80.829 1.00 93.19 238 ASP A C 1
ATOM 1859 O O . ASP A 1 238 ? -33.641 -6.906 79.984 1.00 93.19 238 ASP A O 1
ATOM 1863 N N . ALA A 1 239 ? -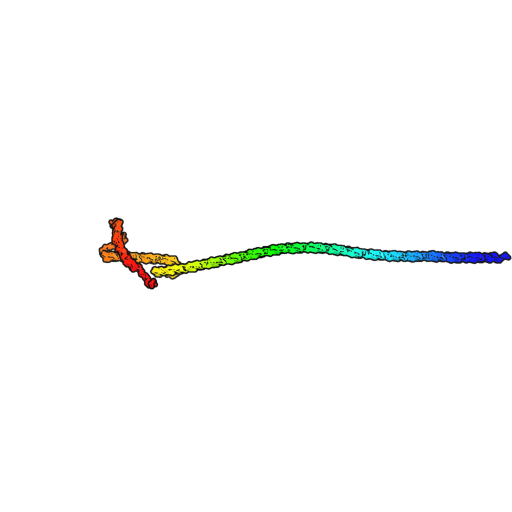32.228 -7.483 81.628 1.00 93.69 239 ALA A N 1
ATOM 1864 C CA . ALA A 1 239 ? -32.510 -8.914 81.546 1.00 93.69 239 ALA A CA 1
ATOM 1865 C C . ALA A 1 239 ? -33.979 -9.244 81.863 1.00 93.69 239 ALA A C 1
ATOM 1867 O O . ALA A 1 239 ? -34.581 -10.093 81.202 1.00 93.69 239 ALA A O 1
ATOM 1868 N N . SER A 1 240 ? -34.577 -8.567 82.849 1.00 93.44 240 SER A N 1
ATOM 1869 C CA . SER A 1 240 ? -35.977 -8.790 83.233 1.00 93.44 240 SER A CA 1
ATOM 1870 C C . SER A 1 240 ? -36.976 -8.318 82.170 1.00 93.44 240 SER A C 1
ATOM 1872 O O . SER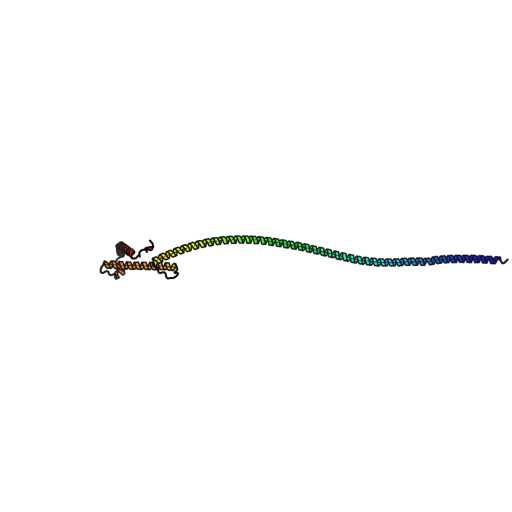 A 1 240 ? -38.049 -8.911 82.025 1.00 93.44 240 SER A O 1
ATOM 1874 N N . VAL A 1 241 ? -36.622 -7.277 81.407 1.00 91.81 241 VAL A N 1
ATOM 1875 C CA . VAL A 1 241 ? -37.485 -6.705 80.366 1.00 91.81 241 VAL A CA 1
ATOM 1876 C C . VAL A 1 241 ? -37.209 -7.268 78.978 1.00 91.81 241 VAL A C 1
ATOM 1878 O O . VAL A 1 241 ? -37.994 -6.985 78.080 1.00 91.81 241 VAL A O 1
ATOM 1881 N N . LEU A 1 242 ? -36.177 -8.099 78.798 1.00 90.75 242 LEU A N 1
ATOM 1882 C CA . LEU A 1 242 ? -35.792 -8.656 77.500 1.00 90.75 242 LEU A CA 1
ATOM 1883 C C . LEU A 1 242 ? -36.959 -9.358 76.785 1.00 90.75 242 LEU A C 1
ATOM 1885 O O . LEU A 1 242 ? -37.356 -8.938 75.702 1.00 90.75 242 LEU A O 1
ATOM 1889 N N . ASN A 1 243 ? -37.567 -10.378 77.405 1.00 92.56 243 ASN A N 1
ATOM 1890 C CA . ASN A 1 243 ? -38.666 -11.132 76.779 1.00 92.56 243 ASN A CA 1
ATOM 1891 C C . ASN A 1 243 ? -39.909 -10.253 76.497 1.00 92.56 243 ASN A C 1
ATOM 1893 O O . ASN A 1 243 ? -40.463 -10.337 75.398 1.00 92.56 243 ASN A O 1
ATOM 1897 N N . PRO A 1 244 ? -40.369 -9.392 77.432 1.00 88.31 244 PRO A N 1
ATOM 1898 C CA . PRO A 1 244 ? -41.422 -8.418 77.140 1.00 88.31 244 PRO A CA 1
ATOM 1899 C C . PRO A 1 244 ? -41.071 -7.429 76.022 1.00 88.31 244 PRO A C 1
ATOM 1901 O O . PRO A 1 244 ? -41.930 -7.115 75.199 1.00 88.31 244 PRO A O 1
ATOM 1904 N N . ALA A 1 245 ? -39.830 -6.938 75.983 1.00 87.56 245 ALA A N 1
ATOM 1905 C CA . ALA A 1 245 ? -39.362 -6.000 74.969 1.00 87.56 245 ALA A CA 1
ATOM 1906 C C . ALA A 1 245 ? -39.331 -6.653 73.585 1.00 87.56 245 ALA A C 1
ATOM 1908 O O . ALA A 1 245 ? -39.793 -6.038 72.630 1.00 87.56 245 ALA A O 1
ATOM 1909 N N . GLU A 1 246 ? -38.888 -7.908 73.476 1.00 87.69 246 GLU A N 1
ATOM 1910 C CA . GLU A 1 246 ? -38.959 -8.681 72.230 1.00 87.69 246 GLU A CA 1
ATOM 1911 C C . GLU A 1 246 ? -40.404 -8.932 71.783 1.00 87.69 246 GLU A C 1
ATOM 1913 O O . GLU A 1 246 ? -40.716 -8.823 70.597 1.00 87.69 246 GLU A O 1
ATOM 1918 N N . ALA A 1 247 ? -41.311 -9.248 72.713 1.00 87.25 247 ALA A N 1
ATOM 1919 C CA . ALA A 1 247 ? -42.725 -9.433 72.392 1.00 87.25 247 ALA A CA 1
ATOM 1920 C C . ALA A 1 247 ? -43.366 -8.131 71.882 1.00 87.25 247 ALA A C 1
ATOM 1922 O O . ALA A 1 247 ? -44.123 -8.151 70.912 1.00 87.25 247 ALA A O 1
ATOM 1923 N N . LEU A 1 248 ? -43.031 -6.996 72.503 1.00 83.56 248 LEU A N 1
ATOM 1924 C CA . LEU A 1 248 ? -43.473 -5.682 72.048 1.00 83.56 248 LEU A CA 1
ATOM 1925 C C . LEU A 1 248 ? -42.844 -5.313 70.701 1.00 83.56 248 LEU A C 1
ATOM 1927 O O . LEU A 1 248 ? -43.546 -4.801 69.836 1.00 83.56 248 LEU A O 1
ATOM 1931 N N . ALA A 1 249 ? -41.554 -5.591 70.507 1.00 84.38 249 ALA A N 1
ATOM 1932 C CA . ALA A 1 249 ? -40.867 -5.359 69.244 1.00 84.38 249 ALA A CA 1
ATOM 1933 C C . ALA A 1 249 ? -41.550 -6.118 68.102 1.00 84.38 249 ALA A C 1
ATOM 1935 O O . ALA A 1 249 ? -41.888 -5.487 67.112 1.00 84.38 249 ALA A O 1
ATOM 1936 N N . LYS A 1 250 ? -41.882 -7.404 68.279 1.00 85.62 250 LYS A N 1
ATOM 1937 C CA . LYS A 1 250 ? -42.622 -8.195 67.276 1.00 85.62 250 LYS A CA 1
ATOM 1938 C C . LYS A 1 250 ? -43.983 -7.596 66.921 1.00 85.62 250 LYS A C 1
ATOM 1940 O O . LYS A 1 250 ? -44.325 -7.501 65.751 1.00 85.62 250 LYS A O 1
ATOM 1945 N N . LEU A 1 251 ? -44.743 -7.140 67.920 1.00 82.62 251 LEU A N 1
ATOM 1946 C CA . LEU A 1 251 ? -46.024 -6.463 67.674 1.00 82.62 251 LEU A CA 1
ATOM 1947 C C . LEU A 1 251 ? -45.848 -5.154 66.895 1.00 82.62 251 LEU A C 1
ATOM 1949 O O . LEU A 1 251 ? -46.707 -4.781 66.101 1.00 82.62 251 LEU A O 1
ATOM 1953 N N . LEU A 1 252 ? -44.752 -4.439 67.150 1.00 78.94 252 LEU A N 1
ATOM 1954 C CA . LEU A 1 252 ? -44.432 -3.197 66.459 1.00 78.94 252 LEU A CA 1
ATOM 1955 C C . LEU A 1 252 ? -43.849 -3.442 65.063 1.00 78.94 252 LEU A C 1
ATOM 1957 O O . LEU A 1 252 ? -44.096 -2.625 64.184 1.00 78.94 252 LEU A O 1
ATOM 1961 N N . GLU A 1 253 ? -43.114 -4.531 64.843 1.00 75.81 253 GLU A N 1
ATOM 1962 C CA . GLU A 1 253 ? -42.566 -4.934 63.542 1.00 75.81 253 GLU A CA 1
ATOM 1963 C C . GLU A 1 253 ? -43.684 -5.137 62.515 1.00 75.81 253 GLU A C 1
ATOM 1965 O O . GLU A 1 253 ? -43.629 -4.524 61.450 1.00 75.81 253 GLU A O 1
ATOM 1970 N N . ASP A 1 254 ? -44.739 -5.875 62.875 1.00 69.56 254 ASP A N 1
ATOM 1971 C CA . ASP A 1 254 ? -45.898 -6.144 62.006 1.00 69.56 254 ASP A CA 1
ATOM 1972 C C . ASP A 1 254 ? -46.662 -4.871 61.586 1.00 69.56 254 ASP A C 1
ATOM 1974 O O . ASP A 1 254 ? -47.390 -4.864 60.594 1.00 69.56 254 ASP A O 1
ATOM 1978 N N . GLU A 1 255 ? -46.518 -3.782 62.346 1.00 66.56 255 GLU A N 1
ATOM 1979 C CA . GLU A 1 255 ? -47.234 -2.522 62.122 1.00 66.56 255 GLU A CA 1
ATOM 1980 C C . GLU A 1 255 ? -46.328 -1.401 61.578 1.00 66.56 255 GLU A C 1
ATOM 1982 O O . GLU A 1 255 ? -46.820 -0.428 61.003 1.00 66.56 255 GLU A O 1
ATOM 1987 N N . ALA A 1 256 ? -45.013 -1.493 61.792 1.00 66.12 256 ALA A N 1
ATOM 1988 C CA . ALA A 1 256 ? -44.024 -0.514 61.342 1.00 66.12 256 ALA A CA 1
ATOM 1989 C C . ALA A 1 256 ? -43.390 -0.895 59.999 1.00 66.12 256 ALA A C 1
ATOM 1991 O O . ALA A 1 256 ? -42.951 -0.009 59.261 1.00 66.12 256 ALA A O 1
ATOM 1992 N N . VAL A 1 257 ? -43.351 -2.188 59.672 1.00 62.16 257 VAL A N 1
ATOM 1993 C CA . VAL A 1 257 ? -42.986 -2.666 58.341 1.00 62.16 257 VAL A CA 1
ATOM 1994 C C . VAL A 1 257 ? -44.260 -2.664 57.493 1.00 62.16 257 VAL A C 1
ATOM 1996 O O . VAL A 1 257 ? -45.210 -3.370 57.826 1.00 62.16 257 VAL A O 1
ATOM 1999 N N . PRO A 1 258 ? -44.346 -1.859 56.419 1.00 55.66 258 PRO A N 1
ATOM 2000 C CA . PRO A 1 258 ? -45.484 -1.949 55.516 1.00 55.66 258 PRO A CA 1
ATOM 2001 C C . PRO A 1 258 ? -45.578 -3.378 54.950 1.00 55.66 258 PRO A C 1
ATOM 2003 O O . PRO A 1 258 ? -44.537 -3.979 54.672 1.00 55.66 258 PRO A O 1
ATOM 2006 N N . PRO A 1 259 ? -46.794 -3.930 54.781 1.00 56.19 259 PRO A N 1
ATOM 2007 C CA . PRO A 1 259 ? -46.966 -5.274 54.240 1.00 56.19 259 PRO A CA 1
ATOM 2008 C C . PRO A 1 259 ? -46.306 -5.378 52.861 1.00 56.19 259 PRO A C 1
ATOM 2010 O O . PRO A 1 259 ? -46.309 -4.403 52.103 1.00 56.19 259 PRO A O 1
ATOM 2013 N N . GLU A 1 260 ? -45.754 -6.551 52.533 1.00 55.66 260 GLU A N 1
ATOM 2014 C CA . GLU A 1 260 ? -45.244 -6.810 51.183 1.00 55.66 260 GLU A CA 1
ATOM 2015 C C . GLU A 1 260 ? -46.329 -6.474 50.146 1.00 55.66 260 GLU A C 1
ATOM 2017 O O . GLU A 1 260 ? -47.502 -6.813 50.328 1.00 55.66 260 GLU A O 1
ATOM 2022 N N . ASP A 1 261 ? -45.953 -5.760 49.076 1.00 52.47 261 ASP A N 1
ATOM 2023 C CA . ASP A 1 261 ? -46.891 -5.382 48.014 1.00 52.47 261 ASP A CA 1
ATOM 2024 C C . ASP A 1 261 ? -47.508 -6.673 47.437 1.00 52.47 261 ASP A C 1
ATOM 2026 O O . ASP A 1 261 ? -46.774 -7.513 46.914 1.00 52.47 261 ASP A O 1
ATOM 2030 N N . PRO A 1 262 ? -48.840 -6.869 47.481 1.00 50.09 262 PRO A N 1
ATOM 2031 C CA . PRO A 1 262 ? -49.494 -8.121 47.078 1.00 50.09 262 PRO A CA 1
ATOM 2032 C C . PRO A 1 262 ? -49.348 -8.462 45.583 1.00 50.09 262 PRO A C 1
ATOM 2034 O O . PRO A 1 262 ? -49.904 -9.450 45.113 1.00 50.09 262 PRO A O 1
ATOM 2037 N N . ARG A 1 263 ? -48.624 -7.645 44.813 1.00 50.41 263 ARG A N 1
ATOM 2038 C CA . ARG A 1 263 ? -48.345 -7.832 43.383 1.00 50.41 263 ARG A CA 1
ATOM 2039 C C . ARG A 1 263 ? -47.138 -8.729 43.087 1.00 50.41 263 ARG A C 1
ATOM 2041 O O . ARG A 1 263 ? -46.866 -8.971 41.914 1.00 50.41 263 ARG A O 1
ATOM 2048 N N . THR A 1 264 ? -46.423 -9.209 44.106 1.00 47.81 264 THR A N 1
ATOM 2049 C CA . THR A 1 264 ? -45.282 -10.135 43.966 1.00 47.81 264 THR A CA 1
ATOM 2050 C C . THR A 1 264 ? -45.602 -11.596 44.326 1.00 47.81 264 THR A C 1
ATOM 2052 O O . THR A 1 264 ? -44.684 -12.414 44.318 1.00 47.81 264 THR A O 1
ATOM 2055 N N . SER A 1 265 ? -46.871 -11.937 44.609 1.00 41.62 265 SER A N 1
ATOM 2056 C CA . SER A 1 265 ? -47.361 -13.319 44.825 1.00 41.62 265 SER A CA 1
ATOM 2057 C C . SER A 1 265 ? -48.070 -13.907 43.607 1.00 41.62 265 SER A C 1
ATOM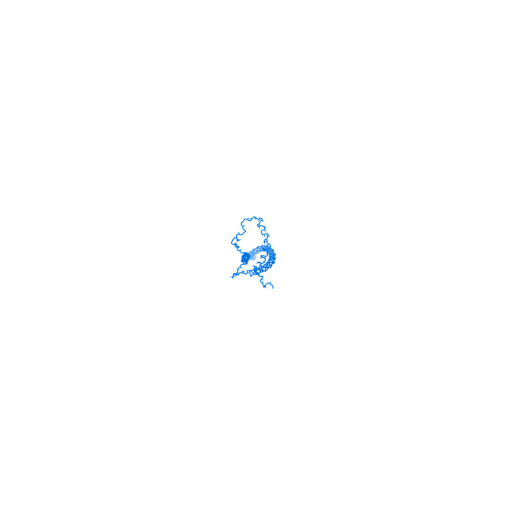 2059 O O . SER A 1 265 ? -48.818 -13.158 42.939 1.00 41.62 265 SER A O 1
#

Organism: Setaria viridis (NCBI:txid4556)

Secondary structure (DSSP, 8-state):
--SHHHHHHHHHHHHHHHHHHHHHHHHHHHHHHHHHHHHHHHHHHHHHHHHHHHHHHHHHHHHHHHHHHHHHHHHHHHHHHHHHHHHHHHHHHHHHHHHHHHHHHHHHHHHHHHHHHHHHHHHHHHHHHHHHHHHHHHHHHHHHHHHHHHHHHHHHHHHHHHHHHHHTT----SS---HHHHHHHHHHHHHHHHHHHHHHHHHHHHHHHHHHSTT--HHHHTT-SPTT--HHHHHHHHHHHHHHHHHHHHHHHHHHSPPPPGGG-

Radius of gyration: 87.18 Å; chains: 1; bounding box: 157×27×244 Å

pLDDT: mean 86.64, std 12.58, range [41.62, 98.62]

Foldseek 3Di:
DPVVVVVVVVVVVVVVVVVVVVVVVVVVVVVVVVVVVVVVVVVVVVVVVVVVVVVVVVVVVVVVVVVVVVVVVVVVVVVVVVVVVVVVVVVVVVVVVVVVVVVVVVVVVVVVVVVVVVVVVVVVVVVVVVVVVVVVVVVVVVVVVVVVVVVVVVVVLVVVLVVLCVQLVQDDDPDCQDSVNSVVSSVVSVVVLVVVLVVVLVVVVVVVCCVPDPPDDVVCPVVPDDPDDDPVVVVVVCVVCVVVVVVSVVVSCVVSDPPDDPPVD

Sequence (265 aa):
MQVAAAQQVINDLQRREQAAQEDARRAEAKLQVVAKRPRSDREEFQAAAEKARHDTEELARLKGEHEALQKTVERIRRKRQKAWQDRDAEKVRKEEAVKAAADLGAEVGQLQAQAWELQASVAQGLDRERQLKAQSEGELTRLRKALDTERAEHGSLRDAVRVVCDGLSVVQEEGTSSLATRVLGTYRRAREIALEALHTGVRRAFGVFGSHYSGINFAGMSGGYAAGYSEAKLDEIDASVLNPAEALAKLLEDEAVPPEDPRTS